Protein AF-0000000082576217 (afdb_homodimer)

Radius of gyration: 27.37 Å; Cα contacts (8 Å, |Δi|>4): 188; chains: 2; bounding box: 68×86×61 Å

Solvent-accessible surface area (backbone atoms only — not comparable to full-atom values): 13419 Å² total; per-residue (Å²): 132,92,58,69,84,77,49,90,75,60,96,42,59,67,50,41,27,32,50,36,23,41,54,38,48,54,58,55,39,69,76,38,57,86,57,16,39,36,28,53,52,45,53,53,50,42,54,35,54,63,47,81,51,64,72,60,22,41,52,49,40,52,54,50,49,59,53,50,76,72,48,65,66,80,49,30,79,32,62,46,73,58,80,61,81,48,89,78,42,66,83,53,58,49,70,70,74,67,72,74,77,73,75,74,76,73,75,78,70,77,78,126,129,91,58,69,86,78,48,88,76,60,96,41,58,66,50,42,27,31,51,35,22,42,52,38,47,54,56,53,38,70,75,38,58,85,56,15,39,36,27,54,51,46,54,52,49,43,55,34,54,62,46,82,50,65,71,61,24,41,52,50,40,52,53,49,50,59,52,50,76,72,49,65,66,80,49,31,78,33,64,47,73,60,80,61,82,49,92,79,42,68,83,56,59,49,74,72,75,70,73,75,77,75,75,75,76,75,72,77,69,75,80,122

Sequence (224 aa):
MWDPLLHAFPDTVHGLRCMLAVKYLQEVEKTYSPDTVGYDWVRDLILVVRGRNYVESKSRYHHFNARLEGTPTSEFRQPLCGPCSCPHCPRHKGKGMGQQAHEQKAQDLPNVMWDPLLHAFPDTVHGLRCMLAVKYLQEVEKTYSPDTVGYDWVRDLILVVRGRNYVESKSRYHHFNARLEGTPTSEFRQPLCGPCSCPHCPRHKGKGMGQQAHEQKAQDLPNV

Organism: NCBI:txid2486070

Structure (mmCIF, N/CA/C/O backbone):
data_AF-0000000082576217-model_v1
#
loop_
_entity.id
_entity.type
_entity.pdbx_description
1 polymer 'Protein V2'
#
loop_
_atom_site.group_PDB
_atom_site.id
_atom_site.type_symbol
_atom_site.label_atom_id
_atom_site.label_alt_id
_atom_site.label_comp_id
_atom_site.label_asym_id
_atom_site.label_entity_id
_atom_site.label_seq_id
_atom_site.pdbx_PDB_ins_code
_atom_site.Cartn_x
_atom_site.Cartn_y
_atom_site.Cartn_z
_atom_site.occupancy
_atom_site.B_iso_or_equiv
_atom_site.auth_seq_id
_atom_site.auth_comp_id
_atom_site.auth_asym_id
_atom_site.auth_atom_id
_atom_site.pdbx_PDB_model_num
ATOM 1 N N . MET A 1 1 ? -9.023 -1.165 10.523 1 86.5 1 MET A N 1
ATOM 2 C CA . MET A 1 1 ? -7.926 -0.898 9.602 1 86.5 1 MET A CA 1
ATOM 3 C C . MET A 1 1 ? -6.867 -0.018 10.258 1 86.5 1 MET A C 1
ATOM 5 O O . MET A 1 1 ? -7.195 0.918 10.984 1 86.5 1 MET A O 1
ATOM 9 N N . TRP A 1 2 ? -5.641 -0.442 10.234 1 94.88 2 TRP A N 1
ATOM 10 C CA . TRP A 1 2 ? -4.516 0.329 10.75 1 94.88 2 TRP A CA 1
ATOM 11 C C . TRP A 1 2 ? -4.457 1.708 10.102 1 94.88 2 TRP A C 1
ATOM 13 O O . TRP A 1 2 ? -4.523 1.828 8.875 1 94.88 2 TRP A O 1
ATOM 23 N N . ASP A 1 3 ? -4.434 2.789 10.914 1 97.19 3 ASP A N 1
ATOM 24 C CA . ASP A 1 3 ? -4.414 4.168 10.43 1 97.19 3 ASP A CA 1
ATOM 25 C C . ASP A 1 3 ? -3.004 4.746 10.477 1 97.19 3 ASP A C 1
ATOM 27 O O . ASP A 1 3 ? -2.453 4.961 11.562 1 97.19 3 ASP A O 1
ATOM 31 N N . PRO A 1 4 ? -2.486 5.137 9.297 1 96.81 4 PRO A N 1
ATOM 32 C CA . PRO A 1 4 ? -1.114 5.648 9.297 1 96.81 4 PRO A CA 1
ATOM 33 C C . PRO A 1 4 ? -0.981 6.977 10.039 1 96.81 4 PRO A C 1
ATOM 35 O O . PRO A 1 4 ? 0.074 7.27 10.609 1 96.81 4 PRO A O 1
ATOM 38 N N . LEU A 1 5 ? -1.988 7.801 10.117 1 96.69 5 LEU A N 1
ATOM 39 C CA . LEU A 1 5 ? -1.901 9.133 10.711 1 96.69 5 LEU A CA 1
ATOM 40 C C . LEU A 1 5 ? -1.696 9.039 12.219 1 96.69 5 LEU A C 1
ATOM 42 O O . LEU A 1 5 ? -1.31 10.016 12.859 1 96.69 5 LEU A O 1
ATOM 46 N N . LEU A 1 6 ? -1.998 7.918 12.75 1 95.06 6 LEU A N 1
ATOM 47 C CA . LEU A 1 6 ? -1.956 7.75 14.203 1 95.06 6 LEU A CA 1
ATOM 48 C C . LEU A 1 6 ? -0.676 7.043 14.633 1 95.06 6 LEU A C 1
ATOM 50 O O . LEU A 1 6 ? -0.521 6.688 15.797 1 95.06 6 LEU A O 1
ATOM 54 N N . HIS A 1 7 ? 0.293 6.793 13.672 1 93.75 7 HIS A N 1
ATOM 55 C CA . HIS A 1 7 ? 1.527 6.066 13.945 1 93.75 7 HIS A CA 1
ATOM 56 C C . HIS A 1 7 ? 2.73 6.77 13.32 1 93.75 7 HIS A C 1
ATOM 58 O O . HIS A 1 7 ? 2.57 7.645 12.469 1 93.75 7 HIS A O 1
ATOM 64 N N . ALA A 1 8 ? 3.914 6.328 13.805 1 91.62 8 ALA A N 1
ATOM 65 C CA . ALA A 1 8 ? 5.137 6.883 13.234 1 91.62 8 ALA A CA 1
ATOM 66 C C . ALA A 1 8 ? 5.316 6.441 11.789 1 91.62 8 ALA A C 1
ATOM 68 O O . ALA A 1 8 ? 5.031 5.289 11.445 1 91.62 8 ALA A O 1
ATOM 69 N N . PHE A 1 9 ? 5.863 7.387 10.977 1 94.19 9 PHE A N 1
ATOM 70 C CA . PHE A 1 9 ? 6.062 7.125 9.562 1 94.19 9 PHE A CA 1
ATOM 71 C C . PHE A 1 9 ? 7.469 6.598 9.297 1 94.19 9 PHE A C 1
ATOM 73 O O . PHE A 1 9 ? 8.398 6.902 10.047 1 94.19 9 PHE A O 1
ATOM 80 N N . PRO A 1 10 ? 7.59 5.824 8.211 1 95.56 10 PRO A N 1
ATOM 81 C CA . PRO A 1 10 ? 8.938 5.492 7.746 1 95.56 10 PRO A CA 1
ATOM 82 C C . PRO A 1 10 ? 9.742 6.727 7.336 1 95.56 10 PRO A C 1
ATOM 84 O O . PRO A 1 10 ? 9.164 7.789 7.102 1 95.56 10 PRO A O 1
ATOM 87 N N . ASP A 1 11 ? 11.078 6.492 7.168 1 93.69 11 ASP A N 1
ATOM 88 C CA . ASP A 1 11 ? 11.977 7.609 6.875 1 93.69 11 ASP A CA 1
ATOM 89 C C . ASP A 1 11 ? 11.883 8.016 5.406 1 93.69 11 ASP A C 1
ATOM 91 O O . ASP A 1 11 ? 12.25 9.133 5.039 1 93.69 11 ASP A O 1
ATOM 95 N N . THR A 1 12 ? 11.453 7.051 4.578 1 95.06 12 THR A N 1
ATOM 96 C CA . THR A 1 12 ? 11.438 7.332 3.146 1 95.06 12 THR A CA 1
ATOM 97 C C . THR A 1 12 ? 10.055 7.09 2.562 1 95.06 12 THR A C 1
ATOM 99 O O . THR A 1 12 ? 9.25 6.355 3.143 1 95.06 12 THR A O 1
ATOM 102 N N . VAL A 1 13 ? 9.789 7.684 1.438 1 95.19 13 VAL A N 1
ATOM 103 C CA . VAL A 1 13 ? 8.523 7.469 0.741 1 95.19 13 VAL A CA 1
ATOM 104 C C . VAL A 1 13 ? 8.43 6.02 0.27 1 95.19 13 VAL A C 1
ATOM 106 O O . VAL A 1 13 ? 7.352 5.426 0.276 1 95.19 13 VAL A O 1
ATOM 109 N N . HIS A 1 14 ? 9.594 5.48 -0.155 1 94.5 14 HIS A N 1
ATOM 110 C CA . HIS A 1 14 ? 9.617 4.066 -0.524 1 94.5 14 HIS A CA 1
ATOM 111 C C . HIS A 1 14 ? 9.156 3.189 0.635 1 94.5 14 HIS A C 1
ATOM 113 O O . HIS A 1 14 ? 8.344 2.283 0.447 1 94.5 14 HIS A O 1
ATOM 119 N N . GLY A 1 15 ? 9.703 3.477 1.793 1 96 15 GLY A N 1
ATOM 120 C CA . GLY A 1 15 ? 9.289 2.734 2.973 1 96 15 GLY A CA 1
ATOM 121 C C . GLY A 1 15 ? 7.797 2.832 3.244 1 96 15 GLY A C 1
ATOM 122 O O . GLY A 1 15 ? 7.164 1.846 3.629 1 96 15 GLY A O 1
ATOM 123 N N . LEU A 1 16 ? 7.242 3.969 3.1 1 97.56 16 LEU A N 1
ATOM 124 C CA . LEU A 1 16 ? 5.809 4.156 3.293 1 97.56 16 LEU A CA 1
ATOM 125 C C . LEU A 1 16 ? 5.012 3.352 2.271 1 97.56 16 LEU A C 1
ATOM 127 O O . LEU A 1 16 ? 4.043 2.676 2.625 1 97.56 16 LEU A O 1
ATOM 131 N N . ARG A 1 17 ? 5.402 3.449 0.997 1 97.31 17 ARG A N 1
ATOM 132 C CA . ARG A 1 17 ? 4.734 2.686 -0.053 1 97.31 17 ARG A CA 1
ATOM 133 C C . ARG A 1 17 ? 4.762 1.192 0.254 1 97.31 17 ARG A C 1
ATOM 135 O O . ARG A 1 17 ? 3.742 0.509 0.127 1 97.31 17 ARG A O 1
ATOM 142 N N . CYS A 1 18 ? 5.902 0.729 0.684 1 97.19 18 CYS A N 1
ATOM 143 C CA . CYS A 1 18 ? 6.031 -0.687 1.011 1 97.19 18 CYS A CA 1
ATOM 144 C C . CYS A 1 18 ? 5.133 -1.06 2.184 1 97.19 18 CYS A C 1
ATOM 146 O O . CYS A 1 18 ? 4.426 -2.068 2.133 1 97.19 18 CYS A O 1
ATOM 148 N N . MET A 1 19 ? 5.152 -0.3 3.225 1 97.88 19 MET A N 1
ATOM 149 C CA . MET A 1 19 ? 4.371 -0.584 4.426 1 97.88 19 MET A CA 1
ATOM 150 C C . MET A 1 19 ? 2.883 -0.644 4.109 1 97.88 19 MET A C 1
ATOM 152 O O . MET A 1 19 ? 2.197 -1.59 4.5 1 97.88 19 MET A O 1
ATOM 156 N N . LEU A 1 20 ? 2.422 0.323 3.443 1 98.44 20 LEU A N 1
ATOM 157 C CA . LEU A 1 20 ? 1.001 0.397 3.125 1 98.44 20 LEU A CA 1
ATOM 158 C C . LEU A 1 20 ? 0.598 -0.724 2.172 1 98.44 20 LEU A C 1
ATOM 160 O O . LEU A 1 20 ? -0.493 -1.285 2.295 1 98.44 20 LEU A O 1
ATOM 164 N N . ALA A 1 21 ? 1.457 -1.026 1.22 1 98.56 21 ALA A N 1
ATOM 165 C CA . ALA A 1 21 ? 1.19 -2.15 0.327 1 98.56 21 ALA A CA 1
ATOM 166 C C . ALA A 1 21 ? 1.07 -3.455 1.109 1 98.56 21 ALA A C 1
ATOM 168 O O . ALA A 1 21 ? 0.149 -4.242 0.879 1 98.56 21 ALA A O 1
ATOM 169 N N . VAL A 1 22 ? 1.955 -3.637 2.035 1 98.5 22 VAL A N 1
ATOM 170 C CA . VAL A 1 22 ? 1.943 -4.84 2.859 1 98.5 22 VAL A CA 1
ATOM 171 C C . VAL A 1 22 ? 0.668 -4.883 3.697 1 98.5 22 VAL A C 1
ATOM 173 O O . VAL A 1 22 ? 0.004 -5.918 3.779 1 98.5 22 VAL A O 1
ATOM 176 N N . LYS A 1 23 ? 0.339 -3.807 4.234 1 98.31 23 LYS A N 1
ATOM 177 C CA . LYS A 1 23 ? -0.873 -3.754 5.047 1 98.31 23 LYS A CA 1
ATOM 178 C C . LYS A 1 23 ? -2.109 -4.066 4.211 1 98.31 23 LYS A C 1
ATOM 180 O O . LYS A 1 23 ? -3.027 -4.742 4.68 1 98.31 23 LYS A O 1
ATOM 185 N N . TYR A 1 24 ? -2.15 -3.58 3.047 1 98.62 24 TYR A N 1
ATOM 186 C CA . TYR A 1 24 ? -3.275 -3.887 2.174 1 98.62 24 TYR A CA 1
ATOM 187 C C . TYR A 1 24 ? -3.369 -5.387 1.909 1 98.62 24 TYR A C 1
ATOM 189 O O . TYR A 1 24 ? -4.441 -5.98 2.043 1 98.62 24 TYR A O 1
ATOM 197 N N . LEU A 1 25 ? -2.264 -5.906 1.596 1 98.62 25 LEU A N 1
ATOM 198 C CA . LEU A 1 25 ? -2.236 -7.324 1.243 1 98.62 25 LEU A CA 1
ATOM 199 C C . LEU A 1 25 ? -2.533 -8.195 2.461 1 98.62 25 LEU A C 1
ATOM 201 O O . LEU A 1 25 ? -3.141 -9.258 2.334 1 98.62 25 LEU A O 1
ATOM 205 N N . GLN A 1 26 ? -2.115 -7.738 3.602 1 98.5 26 GLN A N 1
ATOM 206 C CA . GLN A 1 26 ? -2.482 -8.445 4.824 1 98.5 26 GLN A CA 1
ATOM 207 C C . GLN A 1 26 ? -3.998 -8.461 5.012 1 98.5 26 GLN A C 1
ATOM 209 O O . GLN A 1 26 ? -4.559 -9.461 5.469 1 98.5 26 GLN A O 1
ATOM 214 N N . GLU A 1 27 ? -4.656 -7.391 4.648 1 98 27 GLU A N 1
ATOM 215 C CA . GLU A 1 27 ? -6.113 -7.375 4.691 1 98 27 GLU A CA 1
ATOM 216 C C . GLU A 1 27 ? -6.707 -8.328 3.656 1 98 27 GLU A C 1
ATOM 218 O O . GLU A 1 27 ? -7.688 -9.023 3.932 1 98 27 GLU A O 1
ATOM 223 N N . VAL A 1 28 ? -6.168 -8.367 2.484 1 98 28 VAL A N 1
ATOM 224 C CA . VAL A 1 28 ? -6.621 -9.289 1.444 1 98 28 VAL A CA 1
ATOM 225 C C . VAL A 1 28 ? -6.418 -10.727 1.901 1 98 28 VAL A C 1
ATOM 227 O O . VAL A 1 28 ? -7.277 -11.586 1.682 1 98 28 VAL A O 1
ATOM 230 N N . GLU A 1 29 ? -5.289 -10.969 2.486 1 98.12 29 GLU A N 1
ATOM 231 C CA . GLU A 1 29 ? -4.941 -12.305 2.969 1 98.12 29 GLU A CA 1
ATOM 232 C C . GLU A 1 29 ? -6.02 -12.852 3.895 1 98.12 29 GLU A C 1
ATOM 234 O O . GLU A 1 29 ? -6.336 -14.047 3.852 1 98.12 29 GLU A O 1
ATOM 239 N N . LYS A 1 30 ? -6.625 -12.023 4.684 1 97.44 30 LYS A N 1
ATOM 240 C CA . LYS A 1 30 ? -7.652 -12.414 5.645 1 97.44 30 LYS A CA 1
ATOM 241 C C . LYS A 1 30 ? -8.914 -12.906 4.934 1 97.44 30 LYS A C 1
ATOM 243 O O . LYS A 1 30 ? -9.75 -13.578 5.543 1 97.44 30 LYS A O 1
ATOM 248 N N . THR A 1 31 ? -9.07 -12.547 3.732 1 97 31 THR A N 1
ATOM 249 C CA . THR A 1 31 ? -10.273 -12.945 3 1 97 31 THR A CA 1
ATOM 250 C C . THR A 1 31 ? -10.109 -14.344 2.414 1 97 31 THR A C 1
ATOM 252 O O . THR A 1 31 ? -11.062 -14.922 1.89 1 97 31 THR A O 1
ATOM 255 N N . TYR A 1 32 ? -8.992 -14.836 2.455 1 96.75 32 TYR A N 1
ATOM 256 C CA . TYR A 1 32 ? -8.719 -16.188 1.994 1 96.75 32 TYR A CA 1
ATOM 257 C C . TYR A 1 32 ? -8.57 -17.156 3.17 1 96.75 32 TYR A C 1
ATOM 259 O O . TYR A 1 32 ? -7.969 -16.797 4.191 1 96.75 32 TYR A O 1
ATOM 267 N N . SER A 1 33 ? -9.094 -18.406 2.963 1 96 33 SER A N 1
ATOM 268 C CA . SER A 1 33 ? -8.75 -19.453 3.906 1 96 33 SER A CA 1
ATOM 269 C C . SER A 1 33 ? -7.293 -19.875 3.748 1 96 33 SER A C 1
ATOM 271 O O . SER A 1 33 ? -6.777 -19.953 2.631 1 96 33 SER A O 1
ATOM 273 N N . PRO A 1 34 ? -6.602 -20.188 4.859 1 95.56 34 PRO A N 1
ATOM 274 C CA . PRO A 1 34 ? -5.172 -20.5 4.82 1 95.56 34 PRO A CA 1
ATOM 275 C C . PRO A 1 34 ? -4.859 -21.734 3.967 1 95.56 34 PRO A C 1
ATOM 277 O O . PRO A 1 34 ? -3.707 -21.938 3.578 1 95.56 34 PRO A O 1
ATOM 280 N N . ASP A 1 35 ? -5.848 -22.5 3.664 1 92.94 35 ASP A N 1
ATOM 281 C CA . ASP A 1 35 ? -5.621 -23.719 2.895 1 92.94 35 ASP A CA 1
ATOM 282 C C . ASP A 1 35 ? -5.863 -23.484 1.405 1 92.94 35 ASP A C 1
ATOM 284 O O . ASP A 1 35 ? -5.809 -24.422 0.605 1 92.94 35 ASP A O 1
ATOM 288 N N . THR A 1 36 ? -6.059 -22.328 0.986 1 95.69 36 THR A N 1
ATOM 289 C CA . THR A 1 36 ? -6.418 -22.047 -0.402 1 95.69 36 THR A CA 1
ATOM 290 C C . THR A 1 36 ? -5.195 -21.609 -1.201 1 95.69 36 THR A C 1
ATOM 292 O O . THR A 1 36 ? -4.215 -21.141 -0.63 1 95.69 36 THR A O 1
ATOM 295 N N . VAL A 1 37 ? -5.191 -21.734 -2.539 1 94.38 37 VAL A N 1
ATOM 296 C CA . VAL A 1 37 ? -4.164 -21.297 -3.477 1 94.38 37 VAL A CA 1
ATOM 297 C C . VAL A 1 37 ? -3.965 -19.797 -3.355 1 94.38 37 VAL A C 1
ATOM 299 O O . VAL A 1 37 ? -2.83 -19.312 -3.307 1 94.38 3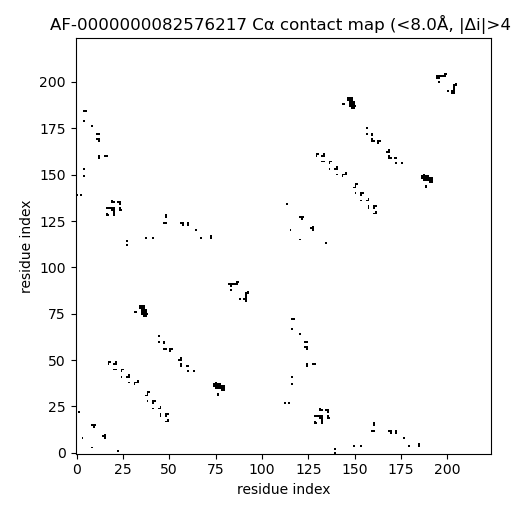7 VAL A O 1
ATOM 302 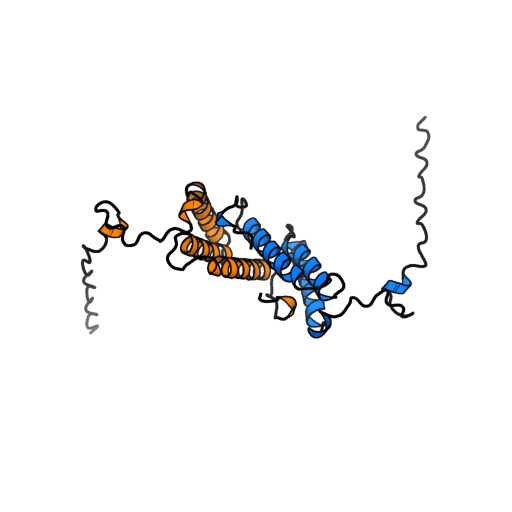N N . GLY A 1 38 ? -5.055 -19.109 -3.258 1 96.69 38 GLY A N 1
ATOM 303 C CA . GLY A 1 38 ? -4.996 -17.656 -3.166 1 96.69 38 GLY A CA 1
ATOM 304 C C . GLY A 1 38 ? -4.246 -17.172 -1.939 1 96.69 38 GLY A C 1
ATOM 305 O O . GLY A 1 38 ? -3.516 -16.172 -2.006 1 96.69 38 GLY A O 1
ATOM 306 N N . TYR A 1 39 ? -4.41 -17.844 -0.856 1 96.75 39 TYR A N 1
ATOM 307 C CA . TYR A 1 39 ? -3.691 -17.484 0.36 1 96.75 39 TYR A CA 1
ATOM 308 C C . TYR A 1 39 ? -2.184 -17.516 0.132 1 96.75 39 TYR A C 1
ATOM 310 O O . TYR A 1 39 ? -1.476 -16.578 0.491 1 96.75 39 TYR A O 1
ATOM 318 N N . ASP A 1 40 ? -1.775 -18.516 -0.517 1 95.38 40 ASP A N 1
ATOM 319 C CA . ASP A 1 40 ? -0.355 -18.672 -0.814 1 95.38 40 ASP A CA 1
ATOM 320 C C . ASP A 1 40 ? 0.13 -17.594 -1.78 1 95.38 40 ASP A C 1
ATOM 322 O O . ASP A 1 40 ? 1.231 -17.062 -1.623 1 95.38 40 ASP A O 1
ATOM 326 N N . TRP A 1 41 ? -0.68 -17.359 -2.727 1 97 41 TRP A N 1
ATOM 327 C CA . TRP A 1 41 ? -0.318 -16.359 -3.713 1 97 41 TRP A CA 1
ATOM 328 C C . TRP A 1 41 ? -0.186 -14.984 -3.061 1 97 41 TRP A C 1
ATOM 330 O O . TRP A 1 41 ? 0.749 -14.234 -3.357 1 97 41 TRP A O 1
ATOM 340 N N . VAL A 1 42 ? -1.041 -14.617 -2.166 1 98.12 42 VAL A N 1
ATOM 341 C CA . VAL A 1 42 ? -0.981 -13.328 -1.492 1 98.12 42 VAL A CA 1
ATOM 342 C C . VAL A 1 42 ? 0.284 -13.242 -0.641 1 98.12 42 VAL A C 1
ATOM 344 O O . VAL A 1 42 ? 0.941 -12.203 -0.593 1 98.12 42 VAL A O 1
ATOM 347 N N . ARG A 1 43 ? 0.695 -14.297 -0.034 1 97.25 43 ARG A N 1
ATOM 348 C CA . ARG A 1 43 ? 1.916 -14.328 0.765 1 97.25 43 ARG A CA 1
ATOM 349 C C . ARG A 1 43 ? 3.146 -14.102 -0.106 1 97.25 43 ARG A C 1
ATOM 351 O O . ARG A 1 43 ? 4.062 -13.375 0.284 1 97.25 43 ARG A O 1
ATOM 358 N N . ASP A 1 44 ? 3.109 -14.711 -1.226 1 96.81 44 ASP A N 1
ATOM 359 C CA . ASP A 1 44 ? 4.203 -14.484 -2.166 1 96.81 44 ASP A CA 1
ATOM 360 C C . ASP A 1 44 ? 4.258 -13.023 -2.605 1 96.81 44 ASP A C 1
ATOM 362 O O . ASP A 1 44 ? 5.34 -12.445 -2.721 1 96.81 44 ASP A O 1
ATOM 366 N N . LEU A 1 45 ? 3.092 -12.523 -2.844 1 98.06 45 LEU A N 1
ATOM 367 C CA . LEU A 1 45 ? 3.014 -11.133 -3.279 1 98.06 45 LEU A CA 1
ATOM 368 C C . LEU A 1 45 ? 3.533 -10.195 -2.193 1 98.06 45 LEU A C 1
ATOM 370 O O . LEU A 1 45 ? 4.195 -9.195 -2.494 1 98.06 45 LEU A O 1
ATOM 374 N N . ILE A 1 46 ? 3.307 -10.453 -0.961 1 98.44 46 ILE A N 1
ATOM 375 C CA . ILE A 1 46 ? 3.816 -9.672 0.16 1 98.44 46 ILE A CA 1
ATOM 376 C C . ILE A 1 46 ? 5.344 -9.695 0.156 1 98.44 46 ILE A C 1
ATOM 378 O O . ILE A 1 46 ? 5.988 -8.664 0.37 1 98.44 46 ILE A O 1
ATOM 382 N N . LEU A 1 47 ? 5.91 -10.852 -0.095 1 96.75 47 LEU A N 1
ATOM 383 C CA . LEU A 1 47 ? 7.363 -10.961 -0.165 1 96.75 47 LEU A CA 1
ATOM 384 C C . LEU A 1 47 ? 7.918 -10.086 -1.285 1 96.75 47 LEU A C 1
ATOM 386 O O . LEU A 1 47 ? 8.961 -9.445 -1.121 1 96.75 47 LEU A O 1
ATOM 390 N N . VAL A 1 48 ? 7.227 -10.078 -2.359 1 97.56 48 VAL A N 1
ATOM 391 C CA . VAL A 1 48 ? 7.656 -9.281 -3.504 1 97.56 48 VAL A CA 1
ATOM 392 C C . VAL A 1 48 ? 7.68 -7.801 -3.125 1 97.56 48 VAL A C 1
ATOM 394 O O . VAL A 1 48 ? 8.68 -7.109 -3.34 1 97.56 48 VAL A O 1
ATOM 397 N N . VAL A 1 49 ? 6.633 -7.285 -2.492 1 97.75 49 VAL A N 1
ATOM 398 C CA . VAL A 1 49 ? 6.523 -5.848 -2.26 1 97.75 49 VAL A CA 1
ATOM 399 C C . VAL A 1 49 ? 7.371 -5.449 -1.056 1 97.75 49 VAL A C 1
ATOM 401 O O . VAL A 1 49 ? 7.727 -4.281 -0.897 1 97.75 49 VAL A O 1
ATOM 404 N N . ARG A 1 50 ? 7.723 -6.414 -0.271 1 96.81 50 ARG A N 1
ATOM 405 C CA . ARG A 1 50 ? 8.555 -6.145 0.899 1 96.81 50 ARG A CA 1
ATOM 406 C C . ARG A 1 50 ? 10.023 -6.062 0.52 1 96.81 50 ARG A C 1
ATOM 408 O O . ARG A 1 50 ? 10.844 -5.543 1.284 1 96.81 50 ARG A O 1
ATOM 415 N N . GLY A 1 51 ? 10.297 -6.516 -0.572 1 94.88 51 GLY A N 1
ATOM 416 C CA . 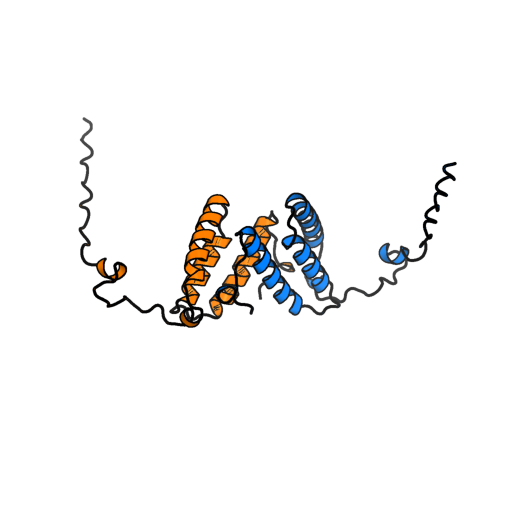GLY A 1 51 ? 11.695 -6.574 -0.977 1 94.88 51 GLY A CA 1
ATOM 417 C C . GLY A 1 51 ? 12.352 -5.207 -1.038 1 94.88 51 GLY A C 1
ATOM 418 O O . GLY A 1 51 ? 11.758 -4.25 -1.535 1 94.88 51 GLY A O 1
ATOM 419 N N . ARG A 1 52 ? 13.641 -5.125 -0.633 1 89 52 ARG A N 1
ATOM 420 C CA . ARG A 1 52 ? 14.383 -3.869 -0.598 1 89 52 ARG A CA 1
ATOM 421 C C . ARG A 1 52 ? 15.266 -3.717 -1.836 1 89 52 ARG A C 1
ATOM 423 O O . ARG A 1 52 ? 15.523 -2.6 -2.287 1 89 52 ARG A O 1
ATOM 430 N N . ASN A 1 53 ? 15.68 -4.84 -2.18 1 93.31 53 ASN A N 1
ATOM 431 C CA . ASN A 1 53 ? 16.516 -4.816 -3.375 1 93.31 53 ASN A CA 1
ATOM 432 C C . ASN A 1 53 ? 15.672 -4.75 -4.645 1 93.31 53 ASN A C 1
ATOM 434 O O . ASN A 1 53 ? 14.953 -5.695 -4.969 1 93.31 53 ASN A O 1
ATOM 438 N N . TYR A 1 54 ? 15.812 -3.705 -5.414 1 88.5 54 TYR A N 1
ATOM 439 C CA . TYR A 1 54 ? 14.961 -3.453 -6.57 1 88.5 54 TYR A CA 1
ATOM 440 C C . TYR A 1 54 ? 15.125 -4.547 -7.621 1 88.5 54 TYR A C 1
ATOM 442 O O . TYR A 1 54 ? 14.148 -5 -8.211 1 88.5 54 TYR A O 1
ATOM 450 N N . VAL A 1 55 ? 16.406 -4.941 -7.863 1 94.06 55 VAL A N 1
ATOM 451 C CA . VAL A 1 55 ? 16.672 -5.934 -8.898 1 94.06 55 VAL A CA 1
ATOM 452 C C . VAL A 1 55 ? 16.016 -7.266 -8.516 1 94.06 55 VAL A C 1
ATOM 454 O O . VAL A 1 55 ? 15.344 -7.895 -9.336 1 94.06 55 VAL A O 1
ATOM 457 N N . GLU A 1 56 ? 16.141 -7.668 -7.297 1 95.06 56 GLU A N 1
ATOM 458 C CA . GLU A 1 56 ? 15.555 -8.914 -6.809 1 95.06 56 GLU A CA 1
ATOM 459 C C . GLU A 1 56 ? 14.031 -8.844 -6.824 1 95.06 56 GLU A C 1
ATOM 461 O O . GLU A 1 56 ? 13.367 -9.773 -7.277 1 95.06 56 GLU A O 1
ATOM 466 N N . SER A 1 57 ? 13.5 -7.742 -6.359 1 96.31 57 SER A N 1
ATOM 467 C CA . SER A 1 57 ? 12.047 -7.586 -6.336 1 96.31 57 SER A CA 1
ATOM 468 C C . SER A 1 57 ? 11.469 -7.586 -7.746 1 96.31 57 SER A C 1
ATOM 470 O O . SER A 1 57 ? 10.406 -8.164 -7.988 1 96.31 57 SER A O 1
ATOM 472 N N . LYS A 1 58 ? 12.148 -6.988 -8.594 1 96.31 58 LYS A N 1
ATOM 473 C CA . LYS A 1 58 ? 11.734 -6.973 -9.992 1 96.31 58 LYS A CA 1
ATOM 474 C C . LYS A 1 58 ? 11.688 -8.383 -10.57 1 96.31 58 LYS A C 1
ATOM 476 O O . LYS A 1 58 ? 10.734 -8.75 -11.258 1 96.31 58 LYS A O 1
ATOM 481 N N . SER A 1 59 ? 12.719 -9.078 -10.359 1 97.12 59 SER A N 1
ATOM 482 C CA . SER A 1 59 ? 12.781 -10.453 -10.852 1 97.12 59 SER A CA 1
ATOM 483 C C . SER A 1 59 ? 11.648 -11.297 -10.273 1 97.12 59 SER A C 1
ATOM 485 O O . SER A 1 59 ? 10.953 -12 -11.008 1 97.12 59 SER A O 1
ATOM 487 N N . ARG A 1 60 ? 11.477 -11.234 -8.977 1 96.12 60 ARG A N 1
ATOM 488 C CA . ARG A 1 60 ? 10.398 -11.969 -8.328 1 96.12 60 ARG A CA 1
ATOM 489 C C . ARG A 1 60 ? 9.039 -11.539 -8.867 1 96.12 60 ARG A C 1
ATOM 491 O O . ARG A 1 60 ? 8.141 -12.367 -9.031 1 96.12 60 ARG A O 1
ATOM 498 N N . TYR A 1 61 ? 8.906 -10.273 -9.078 1 97.88 61 TYR A N 1
ATOM 499 C CA . TYR A 1 61 ? 7.66 -9.75 -9.625 1 97.88 61 TYR A CA 1
ATOM 500 C C . TYR A 1 61 ? 7.395 -10.297 -11.016 1 97.88 61 TYR A C 1
ATOM 502 O O . TYR A 1 61 ? 6.262 -10.664 -11.344 1 97.88 61 TYR A O 1
ATOM 510 N N . HIS A 1 62 ? 8.398 -10.305 -11.859 1 96.5 62 HIS A N 1
ATOM 511 C CA . HIS A 1 62 ? 8.266 -10.859 -13.203 1 96.5 62 HIS A CA 1
ATOM 512 C C . HIS A 1 62 ? 7.836 -12.32 -13.156 1 96.5 62 HIS A C 1
ATOM 514 O O . HIS A 1 62 ? 6.934 -12.734 -13.891 1 96.5 62 HIS A O 1
ATOM 520 N N . HIS A 1 63 ? 8.469 -13.078 -12.328 1 95.38 63 HIS A N 1
ATOM 521 C CA . HIS A 1 63 ? 8.109 -14.484 -12.18 1 95.38 63 HIS A CA 1
ATOM 522 C C . HIS A 1 63 ? 6.68 -14.641 -11.672 1 95.38 63 HIS A C 1
ATOM 524 O O . HIS A 1 63 ? 5.934 -15.492 -12.172 1 95.38 63 HIS A O 1
ATOM 530 N N . PHE A 1 64 ? 6.328 -13.852 -10.703 1 96.5 64 PHE A N 1
ATOM 531 C CA . PHE A 1 64 ? 4.977 -13.883 -10.156 1 96.5 64 PHE A CA 1
ATOM 532 C C . PHE A 1 64 ? 3.945 -13.602 -11.242 1 96.5 64 PHE A C 1
ATOM 534 O O . PHE A 1 64 ? 2.955 -14.32 -11.359 1 96.5 64 PHE A O 1
ATOM 541 N N . ASN A 1 65 ? 4.246 -12.531 -11.977 1 94.94 65 ASN A N 1
ATOM 542 C CA . ASN A 1 65 ? 3.314 -12.133 -13.023 1 94.94 65 ASN A CA 1
ATOM 543 C C . ASN A 1 65 ? 3.152 -13.234 -14.07 1 94.94 65 ASN A C 1
ATOM 545 O O . ASN A 1 65 ? 2.045 -13.477 -14.555 1 94.94 65 ASN A O 1
ATOM 549 N N . ALA A 1 66 ? 4.188 -13.805 -14.477 1 93.19 66 ALA A N 1
ATOM 550 C CA . ALA A 1 66 ? 4.137 -14.883 -15.453 1 93.19 66 ALA A CA 1
ATOM 551 C C . ALA A 1 66 ? 3.26 -16.031 -14.969 1 93.19 66 ALA A C 1
ATOM 553 O O . ALA A 1 66 ? 2.465 -16.578 -15.734 1 93.19 66 ALA A O 1
ATOM 554 N N . ARG A 1 67 ? 3.398 -16.375 -13.734 1 92.56 67 ARG A N 1
ATOM 555 C CA . ARG A 1 67 ? 2.59 -17.438 -13.141 1 92.56 67 ARG A CA 1
ATOM 556 C C . ARG A 1 67 ? 1.125 -17.016 -13.055 1 92.56 67 ARG A C 1
ATOM 558 O O . ARG A 1 67 ? 0.23 -17.812 -13.336 1 92.56 67 ARG A O 1
ATOM 565 N N . LEU A 1 68 ? 0.835 -15.797 -12.68 1 93.62 68 LEU A N 1
ATOM 566 C CA . LEU A 1 68 ? -0.519 -15.289 -12.492 1 93.62 68 LEU A CA 1
ATOM 567 C C . LEU A 1 68 ? -1.288 -15.305 -13.812 1 93.62 68 LEU A C 1
ATOM 569 O O . LEU A 1 68 ? -2.463 -15.68 -13.844 1 93.62 68 LEU A O 1
ATOM 573 N N . GLU A 1 69 ? -0.608 -14.914 -14.836 1 90.94 69 GLU A N 1
ATOM 574 C CA . GLU A 1 69 ? -1.238 -14.844 -16.156 1 90.94 69 GLU A CA 1
ATOM 575 C C . GLU A 1 69 ? -1.732 -16.219 -16.594 1 90.94 69 GLU A C 1
ATOM 577 O O . GLU A 1 69 ? -2.725 -16.328 -17.312 1 90.94 69 GLU A O 1
ATOM 582 N N . GLY A 1 70 ? -1.202 -17.219 -16.094 1 90 70 GLY A N 1
ATOM 583 C CA . GLY A 1 70 ? -1.569 -18.562 -16.484 1 90 70 GLY A CA 1
ATOM 584 C C . GLY A 1 70 ? -2.502 -19.234 -15.492 1 90 70 GLY A C 1
ATOM 585 O O . GLY A 1 70 ? -2.904 -20.391 -15.688 1 90 70 GLY A O 1
ATOM 586 N N . THR A 1 71 ? -2.865 -18.578 -14.461 1 90.69 71 THR A N 1
ATOM 587 C CA . THR A 1 71 ? -3.686 -19.172 -13.414 1 90.69 71 THR A CA 1
ATOM 588 C C . THR A 1 71 ? -5.121 -18.672 -13.492 1 90.69 71 THR A C 1
ATOM 590 O O . THR A 1 71 ? -5.367 -17.469 -13.359 1 90.69 71 THR A O 1
ATOM 593 N N . PRO A 1 72 ? -6.059 -19.609 -13.727 1 91.5 72 PRO A N 1
ATOM 594 C CA . PRO A 1 72 ? -7.453 -19.156 -13.688 1 91.5 72 PRO A CA 1
ATOM 595 C C . PRO A 1 72 ? -7.852 -18.594 -12.32 1 91.5 72 PRO A C 1
ATOM 597 O O . PRO A 1 72 ? -7.441 -19.125 -11.289 1 91.5 72 PRO A O 1
ATOM 600 N N . THR A 1 73 ? -8.703 -17.578 -12.273 1 92.81 73 THR A N 1
ATOM 601 C CA . THR A 1 73 ? -9.078 -16.891 -11.039 1 92.81 73 THR A CA 1
ATOM 602 C C . THR A 1 73 ? -9.875 -17.828 -10.125 1 92.81 73 THR A C 1
ATOM 604 O O . THR A 1 73 ? -9.844 -17.672 -8.906 1 92.81 73 THR A O 1
ATOM 607 N N . SER A 1 74 ? -10.594 -18.766 -10.719 1 91.62 74 SER A N 1
ATOM 608 C CA . SER A 1 74 ? -11.406 -19.703 -9.938 1 91.62 74 SER A CA 1
ATOM 609 C C . SER A 1 74 ? -10.531 -20.594 -9.055 1 91.62 74 SER A C 1
ATOM 611 O O . SER A 1 74 ? -11.023 -21.188 -8.102 1 91.62 74 SER A O 1
ATOM 613 N N . GLU A 1 75 ? -9.289 -20.625 -9.344 1 92.25 75 GLU A N 1
ATOM 614 C CA . GLU A 1 75 ? -8.383 -21.5 -8.617 1 92.25 75 GLU A CA 1
ATOM 615 C C . GLU A 1 75 ? -7.996 -20.906 -7.266 1 92.25 75 GLU A C 1
ATOM 617 O O . GLU A 1 75 ? -7.652 -21.625 -6.332 1 92.25 75 GLU A O 1
ATOM 622 N N . PHE A 1 76 ? -8.148 -19.672 -7.055 1 95.12 76 PHE A N 1
ATOM 623 C CA . PHE A 1 76 ? -7.559 -18.984 -5.914 1 95.12 76 PHE A CA 1
ATOM 624 C C . PHE A 1 76 ? -8.289 -19.344 -4.625 1 95.12 76 PHE A C 1
ATOM 626 O O . PHE A 1 76 ? -7.676 -19.391 -3.553 1 95.12 76 PHE A O 1
ATOM 633 N N . ARG A 1 77 ? -9.492 -19.703 -4.773 1 95 77 ARG A N 1
ATOM 634 C CA . ARG A 1 77 ? -10.227 -20.016 -3.553 1 95 77 ARG A CA 1
ATOM 635 C C . ARG A 1 77 ? -10.352 -21.531 -3.363 1 95 77 ARG A C 1
ATOM 637 O O . ARG A 1 77 ? -11.062 -21.984 -2.467 1 95 77 ARG A O 1
ATOM 644 N N . GLN A 1 78 ? -9.672 -22.266 -4.207 1 92.75 78 GLN A N 1
ATOM 645 C CA . GLN A 1 78 ? -9.617 -23.719 -4.082 1 92.75 78 GLN A CA 1
ATOM 646 C C . GLN A 1 78 ? -8.523 -24.156 -3.111 1 92.75 78 GLN A C 1
ATOM 648 O O . GLN A 1 78 ? -7.512 -23.469 -2.967 1 92.75 78 GLN A O 1
ATOM 653 N N . PRO A 1 79 ? -8.812 -25.297 -2.359 1 89.62 79 PRO A N 1
ATOM 654 C CA . PRO A 1 79 ? -7.785 -25.812 -1.454 1 89.62 79 PRO A CA 1
ATOM 655 C C . PRO A 1 79 ? -6.492 -26.188 -2.178 1 89.62 79 PRO A C 1
ATOM 657 O O . PRO A 1 79 ? -6.527 -26.594 -3.346 1 89.62 79 PRO A O 1
ATOM 660 N N . LEU A 1 80 ? -5.43 -25.781 -1.518 1 81.06 80 LEU A N 1
ATOM 661 C CA . LEU A 1 80 ? -4.133 -26.156 -2.078 1 81.06 80 LEU A CA 1
ATOM 662 C C . LEU A 1 80 ? -4.035 -27.656 -2.273 1 81.06 80 LEU A C 1
ATOM 664 O O . LEU A 1 80 ? -4.457 -28.438 -1.41 1 81.06 80 LEU A O 1
ATOM 668 N N . CYS A 1 81 ? -4.777 -28.172 -3.184 1 64.12 81 CYS A N 1
ATOM 669 C CA . CYS A 1 81 ? -4.754 -29.625 -3.326 1 64.12 81 CYS A CA 1
ATOM 670 C C . CYS A 1 81 ? -3.604 -30.234 -2.533 1 64.12 81 CYS A C 1
ATOM 672 O O . CYS A 1 81 ? -2.521 -29.656 -2.455 1 64.12 81 CYS A O 1
ATOM 674 N N . GL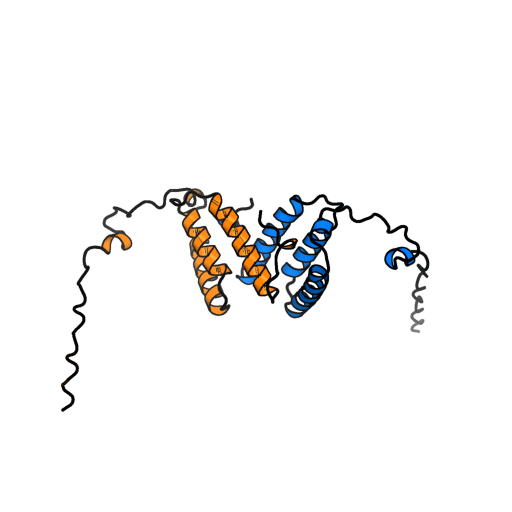Y A 1 82 ? -3.971 -30.797 -1.272 1 55.72 82 GLY A N 1
ATOM 675 C CA . GLY A 1 82 ? -3.037 -31.625 -0.515 1 55.72 82 GLY A CA 1
ATOM 676 C C . GLY A 1 82 ? -1.929 -32.219 -1.368 1 55.72 82 GLY A C 1
ATOM 677 O O . GLY A 1 82 ? -1.918 -32.031 -2.588 1 55.72 82 GLY A O 1
ATOM 678 N N . PRO A 1 83 ? -0.902 -32.812 -0.644 1 51.09 83 PRO A N 1
ATOM 679 C CA . PRO A 1 83 ? 0.146 -33.531 -1.371 1 51.09 83 PRO A CA 1
ATOM 680 C C . PRO A 1 83 ? -0.361 -34.156 -2.668 1 51.09 83 PRO A C 1
ATOM 682 O O . PRO A 1 83 ? -1.492 -34.656 -2.721 1 51.09 83 PRO A O 1
ATOM 685 N N . CYS A 1 84 ? -0.274 -33.344 -3.691 1 51.09 84 CYS A N 1
ATOM 686 C CA . CYS A 1 84 ? -0.503 -34.031 -4.945 1 51.09 84 CYS A CA 1
ATOM 687 C C . CYS A 1 84 ? -0.225 -35.531 -4.793 1 51.09 84 CYS A C 1
ATOM 689 O O . CYS A 1 84 ? 0.812 -35.906 -4.254 1 51.09 84 CYS A O 1
ATOM 691 N N . SER A 1 85 ? -1.009 -36.312 -4.398 1 53.75 85 SER A N 1
ATOM 692 C CA . SER A 1 85 ? -0.81 -37.75 -4.34 1 53.75 85 SER A CA 1
ATOM 693 C C . SER A 1 85 ? -0.697 -38.344 -5.734 1 53.75 85 SER A C 1
ATOM 695 O O . SER A 1 85 ? -0.868 -39.562 -5.914 1 53.75 85 SER A O 1
ATOM 697 N N . CYS A 1 86 ? -0.537 -37.438 -6.754 1 52.78 86 CYS A N 1
ATOM 698 C CA . CYS A 1 86 ? -0.431 -38.031 -8.086 1 52.78 86 CYS A CA 1
ATOM 699 C C . CYS A 1 86 ? 1.007 -38.438 -8.391 1 52.78 86 CYS A C 1
ATOM 701 O O . CYS A 1 86 ? 1.947 -37.844 -7.855 1 52.78 86 CYS A O 1
ATOM 703 N N . PRO A 1 87 ? 1.273 -39.656 -8.789 1 53.56 87 PRO A N 1
ATOM 704 C CA . PRO A 1 87 ? 2.609 -40.188 -9.031 1 53.56 87 PRO A CA 1
ATOM 705 C C . PRO A 1 87 ? 3.455 -39.312 -9.938 1 53.56 87 PRO A C 1
ATOM 707 O O . PRO A 1 87 ? 4.68 -39.438 -9.969 1 53.56 87 PRO A O 1
ATOM 710 N N . HIS A 1 88 ? 2.9 -38.438 -10.695 1 55.03 88 HIS A N 1
ATOM 711 C CA . HIS A 1 88 ? 3.648 -37.656 -11.688 1 55.03 88 HIS A CA 1
ATOM 712 C C . HIS A 1 88 ? 4.023 -36.281 -11.156 1 55.03 88 HIS A C 1
ATOM 714 O O . HIS A 1 88 ? 4.715 -35.531 -11.836 1 55.03 88 HIS A O 1
ATOM 720 N N . CYS A 1 89 ? 3.578 -35.812 -10.172 1 53.72 89 CYS A N 1
ATOM 721 C CA . CYS A 1 89 ? 3.803 -34.438 -9.711 1 53.72 89 CYS A CA 1
ATOM 722 C C . CYS A 1 89 ? 5.199 -34.281 -9.117 1 53.72 89 CYS A C 1
ATOM 724 O O . CYS A 1 89 ? 5.617 -35.094 -8.289 1 53.72 89 CYS A O 1
ATOM 726 N N . PRO A 1 90 ? 6.113 -33.5 -9.711 1 49.88 90 PRO A N 1
ATOM 727 C CA . PRO A 1 90 ? 7.484 -33.375 -9.211 1 49.88 90 PRO A CA 1
ATOM 728 C C . PRO A 1 90 ? 7.543 -33.094 -7.707 1 49.88 90 PRO A C 1
ATOM 730 O O . PRO A 1 90 ? 8.523 -33.469 -7.051 1 49.88 90 PRO A O 1
ATOM 733 N N . ARG A 1 91 ? 6.66 -32.344 -7.27 1 43.88 91 ARG A N 1
ATOM 734 C CA . ARG A 1 91 ? 6.719 -32 -5.852 1 43.88 91 ARG A CA 1
ATOM 735 C C . ARG A 1 91 ? 6.531 -33.25 -4.984 1 43.88 91 ARG A C 1
ATOM 737 O O . ARG A 1 91 ? 6.789 -33.219 -3.781 1 43.88 91 ARG A O 1
ATOM 744 N N . HIS A 1 92 ? 5.852 -34.156 -5.516 1 47.72 92 HIS A N 1
ATOM 745 C CA . HIS A 1 92 ? 5.676 -35.406 -4.801 1 47.72 92 HIS A CA 1
ATOM 746 C C . HIS A 1 92 ? 6.797 -36.406 -5.125 1 47.72 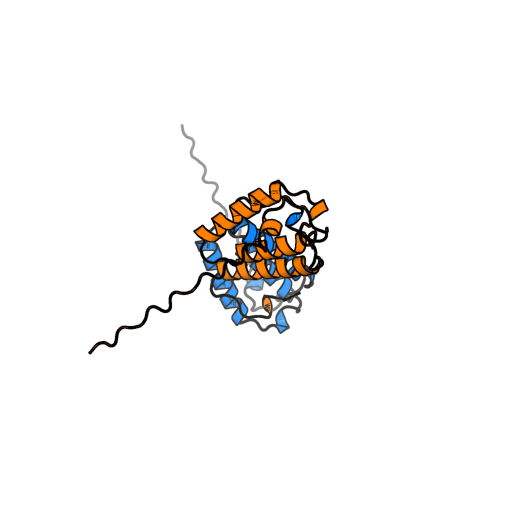92 HIS A C 1
ATOM 748 O O . HIS A 1 92 ? 6.859 -37.5 -4.555 1 47.72 92 HIS A O 1
ATOM 754 N N . LYS A 1 93 ? 7.496 -36.188 -6.219 1 41.31 93 LYS A N 1
ATOM 755 C CA . LYS A 1 93 ? 8.648 -37.062 -6.441 1 41.31 93 LYS A CA 1
ATOM 756 C C . LYS A 1 93 ? 9.742 -36.781 -5.41 1 41.31 93 LYS A C 1
ATOM 758 O O . LYS A 1 93 ? 10.789 -37.438 -5.434 1 41.31 93 LYS A O 1
ATOM 763 N N . GLY A 1 94 ? 9.617 -35.594 -4.754 1 39.56 94 GLY A N 1
ATOM 764 C CA . GLY A 1 94 ? 10.82 -35.281 -4.004 1 39.56 94 GLY A CA 1
ATOM 765 C C . GLY A 1 94 ? 11.062 -36.219 -2.838 1 39.56 94 GLY A C 1
ATOM 766 O O . GLY A 1 94 ? 12.141 -36.188 -2.236 1 39.56 94 GLY A O 1
ATOM 767 N N . LYS A 1 95 ? 10.023 -36.719 -2.199 1 39.66 95 LYS A N 1
ATOM 768 C CA . LYS A 1 95 ? 10.555 -37.031 -0.879 1 39.66 95 LYS A CA 1
ATOM 769 C C . LYS A 1 95 ? 11.516 -38.219 -0.951 1 39.66 95 LYS A C 1
ATOM 771 O O . LYS A 1 95 ? 11.961 -38.719 0.08 1 39.66 95 LYS A O 1
ATOM 776 N N . GLY A 1 96 ? 11.477 -38.969 -2.008 1 35.5 96 GLY A N 1
ATOM 777 C CA . GLY A 1 96 ? 12.305 -40.125 -1.671 1 35.5 96 GLY A CA 1
ATOM 778 C C . GLY A 1 96 ? 13.773 -39.781 -1.523 1 35.5 96 GLY A C 1
ATOM 779 O O . GLY A 1 96 ? 14.484 -40.375 -0.724 1 35.5 96 GLY A O 1
ATOM 780 N N . MET A 1 97 ? 14.359 -39.156 -2.561 1 33.59 97 MET A N 1
ATOM 781 C CA . MET A 1 97 ? 15.812 -39.312 -2.594 1 33.59 97 MET A CA 1
ATOM 782 C C . MET A 1 97 ? 16.484 -38.344 -1.614 1 33.59 97 MET A C 1
ATOM 784 O O . MET A 1 97 ? 16.688 -37.188 -1.936 1 33.59 97 MET A O 1
ATOM 788 N N . GLY A 1 98 ? 15.969 -38.094 -0.468 1 31.56 98 GLY A N 1
ATOM 789 C CA . GLY A 1 98 ? 16.766 -37.344 0.505 1 31.56 98 GLY A CA 1
ATOM 790 C C . GLY A 1 98 ? 18.156 -37.875 0.677 1 31.56 98 GLY A C 1
ATOM 791 O O . GLY A 1 98 ? 18.391 -38.812 1.462 1 31.56 98 GLY A O 1
ATOM 792 N N . GLN A 1 99 ? 18.844 -38.312 -0.399 1 31.36 99 GLN A N 1
ATOM 793 C CA . GLN A 1 99 ? 20.234 -38.656 -0.164 1 31.36 99 GLN A CA 1
ATOM 794 C C . GLN A 1 99 ? 20.984 -37.562 0.575 1 31.36 99 GLN A C 1
ATOM 796 O O . GLN A 1 99 ? 20.906 -36.375 0.182 1 31.36 99 GLN A O 1
ATOM 801 N N . GLN A 1 100 ? 21.094 -37.75 1.927 1 30.73 100 GLN A N 1
ATOM 802 C CA . GLN A 1 100 ? 21.922 -37.062 2.932 1 30.73 100 GLN A CA 1
ATOM 803 C C . GLN A 1 100 ? 23.328 -36.812 2.406 1 30.73 100 GLN A C 1
ATOM 805 O O . GLN A 1 100 ? 24.031 -37.719 2.01 1 30.73 100 GLN A O 1
ATOM 810 N N . ALA A 1 101 ? 23.484 -35.688 1.657 1 30.16 101 ALA A N 1
ATOM 811 C CA . ALA A 1 101 ? 24.828 -35.25 1.261 1 30.16 101 ALA A CA 1
ATOM 812 C C . ALA A 1 101 ? 25.797 -35.312 2.441 1 30.16 101 ALA A C 1
ATOM 814 O O . ALA A 1 101 ? 25.516 -34.75 3.5 1 30.16 101 ALA A O 1
ATOM 815 N N . HIS A 1 102 ? 26.438 -36.406 2.65 1 28.86 102 HIS A N 1
ATOM 816 C CA . HIS A 1 102 ? 27.531 -36.688 3.562 1 28.86 102 HIS A CA 1
ATOM 817 C C . HIS A 1 102 ? 28.594 -35.594 3.547 1 28.86 102 HIS A C 1
ATOM 819 O O . HIS A 1 102 ? 29.234 -35.375 2.525 1 28.86 102 HIS A O 1
ATOM 825 N N . GLU A 1 103 ? 28.156 -34.375 3.955 1 29.42 103 GLU A N 1
ATOM 826 C CA . GLU A 1 103 ? 29.203 -33.375 4.129 1 29.42 103 GLU A CA 1
ATOM 827 C C . GLU A 1 103 ? 30.453 -33.969 4.762 1 29.42 103 GLU A C 1
ATOM 829 O O . GLU A 1 103 ? 30.375 -34.625 5.801 1 29.42 103 GLU A O 1
ATOM 834 N N . GLN A 1 104 ? 31.453 -34.219 3.955 1 29.45 104 GLN A N 1
ATOM 835 C CA . GLN A 1 104 ? 32.812 -34.688 4.195 1 29.45 104 GLN A CA 1
ATOM 836 C C . GLN A 1 104 ? 33.5 -33.844 5.242 1 29.45 104 GLN A C 1
ATOM 838 O O . GLN A 1 104 ? 33.5 -32.594 5.164 1 29.45 104 GLN A O 1
ATOM 843 N N . LYS A 1 105 ? 33.438 -34.25 6.516 1 31.23 105 LYS A N 1
ATOM 844 C CA . LYS A 1 105 ? 34.25 -33.781 7.625 1 31.23 105 LYS A CA 1
ATOM 845 C C . LYS A 1 105 ? 35.719 -33.562 7.207 1 31.23 105 LYS A C 1
ATOM 847 O O . LYS A 1 105 ? 36.406 -34.531 6.898 1 31.23 105 LYS A O 1
ATOM 852 N N . ALA A 1 106 ? 35.969 -32.562 6.398 1 30.36 106 ALA A N 1
ATOM 853 C CA . ALA A 1 106 ? 37.375 -32.375 6.082 1 30.36 106 ALA A CA 1
ATOM 854 C C . ALA A 1 106 ? 38.219 -32.25 7.352 1 30.36 106 ALA A C 1
ATOM 856 O O . ALA A 1 106 ? 37.875 -31.469 8.25 1 30.36 106 ALA A O 1
ATOM 857 N N . GLN A 1 107 ? 38.844 -33.375 7.824 1 29.53 107 GLN A N 1
ATOM 858 C CA . GLN A 1 107 ? 39.875 -33.625 8.812 1 29.53 107 GLN A CA 1
ATOM 859 C C . GLN A 1 107 ? 40.969 -32.531 8.742 1 29.53 107 GLN A C 1
ATOM 861 O O . GLN A 1 107 ? 41.656 -32.406 7.723 1 29.53 107 GLN A O 1
ATOM 866 N N . ASP A 1 108 ? 40.562 -31.25 9.031 1 31.42 108 ASP A N 1
ATOM 867 C CA . AS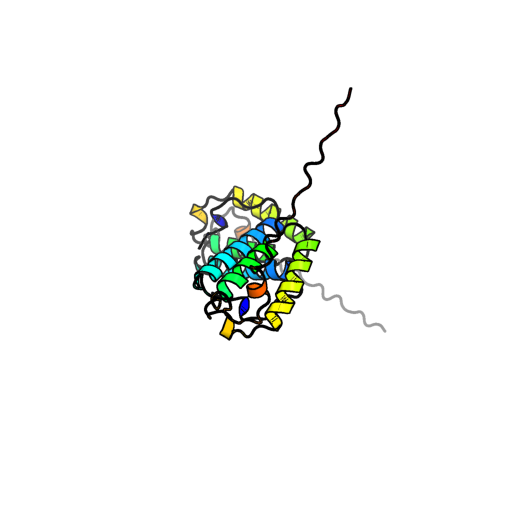P A 1 108 ? 41.719 -30.344 9.148 1 31.42 108 ASP A CA 1
ATOM 868 C C . ASP A 1 108 ? 42.875 -31.016 9.844 1 31.42 108 ASP A C 1
ATOM 870 O O . ASP A 1 108 ? 42.719 -31.656 10.883 1 31.42 108 ASP A O 1
ATOM 874 N N . LEU A 1 109 ? 43.906 -31.188 9.133 1 29.84 109 LEU A N 1
ATOM 875 C CA . LEU A 1 109 ? 45.281 -31.719 9.312 1 29.84 109 LEU A CA 1
ATOM 876 C C . LEU A 1 109 ? 45.906 -31.125 10.555 1 29.84 109 LEU A C 1
ATOM 878 O O . LEU A 1 109 ? 45.562 -30.016 10.984 1 29.84 109 LEU A O 1
ATOM 882 N N . PRO A 1 110 ? 46.625 -31.938 11.25 1 32.59 110 PRO A N 1
ATOM 883 C CA . PRO A 1 110 ? 47.469 -31.859 12.445 1 32.59 110 PRO A CA 1
ATOM 884 C C . PRO A 1 110 ? 48.469 -30.703 12.398 1 32.59 110 PRO A C 1
ATOM 886 O O . PRO A 1 110 ? 49.281 -30.625 11.492 1 32.59 110 PRO A O 1
ATOM 889 N N . ASN A 1 111 ? 48 -29.469 12.016 1 27.92 111 ASN A N 1
ATOM 890 C CA . ASN A 1 111 ? 49.25 -28.734 12.031 1 27.92 111 ASN A CA 1
ATOM 891 C C . ASN A 1 111 ? 50.125 -29.109 13.227 1 27.92 111 ASN A C 1
ATOM 893 O O . ASN A 1 111 ? 49.656 -29.047 14.375 1 27.92 111 ASN A O 1
ATOM 897 N N . VAL A 1 112 ? 51.25 -29.688 12.906 1 30.5 112 VAL A N 1
ATOM 898 C CA . VAL A 1 112 ? 52.5 -29.938 13.617 1 30.5 112 VAL A CA 1
ATOM 899 C C . VAL A 1 112 ? 52.906 -28.672 14.383 1 30.5 112 VAL A C 1
ATOM 901 O O . VAL A 1 112 ? 52.656 -27.562 13.93 1 30.5 112 VAL A O 1
ATOM 904 N N . MET B 1 1 ? -13.148 -5.328 -0.367 1 86.38 1 MET B N 1
ATOM 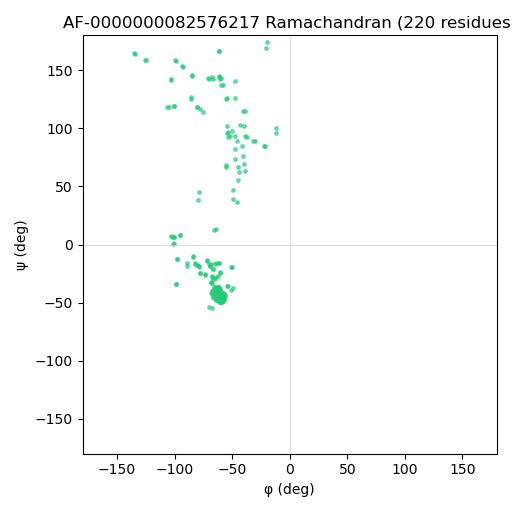905 C CA . MET B 1 1 ? -11.773 -4.918 -0.642 1 86.38 1 MET B CA 1
ATOM 906 C C . MET B 1 1 ? -11.336 -5.383 -2.027 1 86.38 1 MET B C 1
ATOM 908 O O . MET B 1 1 ? -11.656 -6.496 -2.445 1 86.38 1 MET B O 1
ATOM 912 N N . TRP B 1 2 ? -10.867 -4.488 -2.832 1 95.06 2 TRP B N 1
ATOM 913 C CA . TRP B 1 2 ? -10.336 -4.801 -4.156 1 95.06 2 TRP B CA 1
ATOM 914 C C . TRP B 1 2 ? -9.25 -5.859 -4.07 1 95.06 2 TRP B C 1
ATOM 916 O O . TRP B 1 2 ? -8.32 -5.742 -3.268 1 95.06 2 TRP B O 1
ATOM 926 N N . ASP B 1 3 ? -9.375 -6.973 -4.836 1 97.25 3 ASP B N 1
ATOM 927 C CA . ASP B 1 3 ? -8.43 -8.086 -4.824 1 97.25 3 ASP B CA 1
ATOM 928 C C . ASP B 1 3 ? -7.477 -8.008 -6.016 1 97.25 3 ASP B C 1
ATOM 930 O O . ASP B 1 3 ? -7.895 -8.188 -7.16 1 97.25 3 ASP B O 1
ATOM 934 N N . PRO B 1 4 ? -6.164 -7.898 -5.703 1 96.88 4 PRO B N 1
ATOM 935 C CA . PRO B 1 4 ? -5.227 -7.77 -6.824 1 96.88 4 PRO B CA 1
ATOM 936 C C . PRO B 1 4 ? -5.141 -9.039 -7.668 1 96.88 4 PRO B C 1
ATOM 938 O O . PRO B 1 4 ? -4.871 -8.961 -8.867 1 96.88 4 PRO B O 1
ATOM 941 N N . LEU B 1 5 ? -5.383 -10.203 -7.148 1 96.75 5 LEU B N 1
ATOM 942 C CA . LEU B 1 5 ? -5.215 -11.461 -7.867 1 96.75 5 LEU B CA 1
ATOM 943 C C . LEU B 1 5 ? -6.258 -11.602 -8.969 1 96.75 5 LEU B C 1
ATOM 945 O O . LEU B 1 5 ? -6.117 -12.438 -9.867 1 96.75 5 LEU B O 1
ATOM 949 N N . LEU B 1 6 ? -7.285 -10.852 -8.875 1 95.12 6 LEU B N 1
ATOM 950 C CA . LEU B 1 6 ? -8.398 -10.984 -9.805 1 95.12 6 LEU B CA 1
ATOM 951 C C . LEU B 1 6 ? -8.344 -9.898 -10.883 1 95.12 6 LEU B C 1
ATOM 953 O O . LEU B 1 6 ? -9.273 -9.758 -11.672 1 95.12 6 LEU B O 1
ATOM 957 N N . HIS B 1 7 ? -7.242 -9.078 -10.93 1 93.88 7 HIS B N 1
ATOM 958 C CA . HIS B 1 7 ? -7.094 -7.965 -11.859 1 93.88 7 HIS B CA 1
ATOM 959 C C . HIS B 1 7 ? -5.707 -7.957 -12.492 1 93.88 7 HIS B C 1
ATOM 961 O O . HIS B 1 7 ? -4.789 -8.609 -11.992 1 93.88 7 HIS B O 1
ATOM 967 N N . ALA B 1 8 ? -5.613 -7.184 -13.594 1 91.88 8 ALA B N 1
ATOM 968 C CA . ALA B 1 8 ? -4.312 -7.039 -14.242 1 91.88 8 ALA B CA 1
ATOM 969 C C . ALA B 1 8 ? -3.336 -6.277 -13.352 1 91.88 8 ALA B C 1
ATOM 971 O O . ALA B 1 8 ? -3.719 -5.309 -12.688 1 91.88 8 ALA B O 1
ATOM 972 N N . PHE B 1 9 ? -2.057 -6.73 -13.414 1 94.38 9 PHE B N 1
ATOM 973 C CA . PHE B 1 9 ? -1.016 -6.121 -12.594 1 94.38 9 PHE B CA 1
ATOM 974 C C . PHE B 1 9 ? -0.312 -5.008 -13.359 1 94.38 9 PHE B C 1
ATOM 976 O O . PHE B 1 9 ? -0.245 -5.035 -14.586 1 94.38 9 PHE B O 1
ATOM 983 N N . PRO B 1 10 ? 0.22 -4.043 -12.602 1 95.62 10 PRO B N 1
ATOM 984 C CA . PRO B 1 10 ? 1.131 -3.082 -13.227 1 95.62 10 PRO B CA 1
ATOM 985 C C . PRO B 1 10 ? 2.375 -3.748 -13.812 1 95.62 10 PRO B C 1
ATOM 987 O O . PRO B 1 10 ? 2.691 -4.887 -13.461 1 95.62 10 PRO B O 1
ATOM 990 N N . ASP B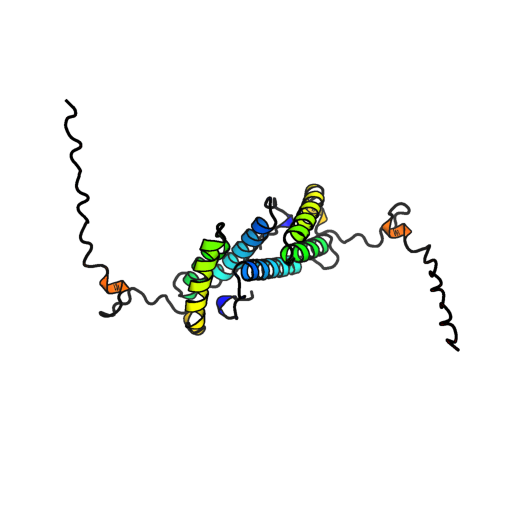 1 11 ? 3.105 -2.938 -14.648 1 93.69 11 ASP B N 1
ATOM 991 C CA . ASP B 1 11 ? 4.262 -3.48 -15.359 1 93.69 11 ASP B CA 1
ATOM 992 C C . ASP B 1 11 ? 5.473 -3.588 -14.43 1 93.69 11 ASP B C 1
ATOM 994 O O . ASP B 1 11 ? 6.402 -4.352 -14.703 1 93.69 11 ASP B O 1
ATOM 998 N N . THR B 1 12 ? 5.461 -2.756 -13.383 1 95.06 12 THR B N 1
ATOM 999 C CA . THR B 1 12 ? 6.633 -2.727 -12.516 1 95.06 12 THR B CA 1
ATOM 1000 C C . THR B 1 12 ? 6.234 -2.977 -11.062 1 95.06 12 THR B C 1
ATOM 1002 O O . THR B 1 12 ? 5.078 -2.785 -10.688 1 95.06 12 THR B O 1
ATOM 1005 N N . VAL B 1 13 ? 7.18 -3.396 -10.266 1 95.25 13 VAL B N 1
ATOM 1006 C CA . VAL B 1 13 ? 6.941 -3.596 -8.836 1 95.25 13 VAL B CA 1
ATOM 1007 C C . VAL B 1 13 ? 6.637 -2.256 -8.172 1 95.25 13 VAL B C 1
ATOM 1009 O O . VAL B 1 13 ? 5.816 -2.184 -7.254 1 95.25 13 VAL B O 1
ATOM 1012 N N . HIS B 1 14 ? 7.336 -1.195 -8.641 1 94.5 14 HIS B N 1
ATOM 1013 C CA . HIS B 1 14 ? 7.027 0.136 -8.133 1 94.5 14 HIS B CA 1
ATOM 1014 C C . HIS B 1 14 ? 5.559 0.486 -8.352 1 94.5 14 HIS B C 1
ATOM 1016 O O . HIS B 1 14 ? 4.891 0.983 -7.445 1 94.5 14 HIS B O 1
ATOM 1022 N N . GLY B 1 15 ? 5.109 0.219 -9.562 1 96 15 GLY B N 1
ATOM 1023 C CA . GLY B 1 15 ? 3.705 0.462 -9.859 1 96 15 GLY B CA 1
ATOM 1024 C C . GLY B 1 15 ? 2.762 -0.305 -8.953 1 96 15 GLY B C 1
ATOM 1025 O O . GLY B 1 15 ? 1.733 0.225 -8.531 1 96 15 GLY B O 1
ATOM 1026 N N . LEU B 1 16 ? 3.053 -1.51 -8.688 1 97.56 16 LEU B N 1
ATOM 1027 C CA . LEU B 1 16 ? 2.236 -2.318 -7.793 1 97.56 16 LEU B CA 1
ATOM 1028 C C . LEU B 1 16 ? 2.234 -1.734 -6.387 1 97.56 16 LEU B C 1
ATOM 1030 O O . LEU B 1 16 ? 1.18 -1.616 -5.758 1 97.56 16 LEU B O 1
ATOM 1034 N N . ARG B 1 17 ? 3.432 -1.397 -5.867 1 97.31 17 ARG B N 1
ATOM 1035 C CA . ARG B 1 17 ? 3.535 -0.793 -4.543 1 97.31 17 ARG B CA 1
ATOM 1036 C C . ARG B 1 17 ? 2.697 0.477 -4.453 1 97.31 17 ARG B C 1
ATOM 1038 O O . ARG B 1 17 ? 1.966 0.678 -3.48 1 97.31 17 ARG B O 1
ATOM 1045 N N . CYS B 1 18 ? 2.779 1.28 -5.484 1 97.19 18 CYS B N 1
ATOM 1046 C CA . CYS B 1 18 ? 2.01 2.52 -5.5 1 97.19 18 CYS B CA 1
ATOM 1047 C C . CYS B 1 18 ? 0.513 2.232 -5.516 1 97.19 18 CYS B C 1
ATOM 1049 O O . CYS B 1 18 ? -0.247 2.836 -4.754 1 97.19 18 CYS B O 1
ATOM 1051 N N . MET B 1 19 ? 0.07 1.355 -6.34 1 97.88 19 MET B N 1
ATOM 1052 C CA . MET B 1 19 ? -1.348 1.035 -6.48 1 97.88 19 MET B CA 1
ATOM 1053 C C . MET B 1 19 ? -1.924 0.525 -5.164 1 97.88 19 MET B C 1
ATOM 1055 O O . MET B 1 19 ? -2.973 0.995 -4.719 1 97.88 19 MET B O 1
ATOM 1059 N N . LEU B 1 20 ? -1.266 -0.383 -4.602 1 98.5 20 LEU B N 1
ATOM 1060 C CA . LEU B 1 20 ? -1.749 -0.982 -3.363 1 98.5 20 LEU B CA 1
ATOM 1061 C C . LEU B 1 20 ? -1.728 0.032 -2.225 1 98.5 20 LEU B C 1
ATOM 1063 O O . LEU B 1 20 ? -2.629 0.046 -1.383 1 98.5 20 LEU B O 1
ATOM 1067 N N . ALA B 1 21 ? -0.692 0.858 -2.176 1 98.56 21 ALA B N 1
ATOM 1068 C CA . ALA B 1 21 ? -0.645 1.923 -1.177 1 98.56 21 ALA B CA 1
ATOM 1069 C C . ALA B 1 21 ? -1.833 2.867 -1.326 1 98.56 21 ALA B C 1
ATOM 1071 O O . ALA B 1 21 ? -2.479 3.225 -0.337 1 98.56 21 ALA B O 1
ATOM 1072 N N . VAL B 1 22 ? -2.133 3.205 -2.537 1 98.5 22 VAL B N 1
ATOM 1073 C CA . VAL B 1 22 ? -3.252 4.098 -2.812 1 98.5 22 VAL B CA 1
ATOM 1074 C C . VAL B 1 22 ? -4.562 3.428 -2.404 1 98.5 22 VAL B C 1
ATOM 1076 O O . VAL B 1 22 ? -5.41 4.047 -1.759 1 98.5 22 VAL B O 1
ATOM 1079 N N . LYS B 1 23 ? -4.684 2.229 -2.721 1 98.31 23 LYS B N 1
ATOM 1080 C CA . LYS B 1 23 ? -5.902 1.508 -2.359 1 98.31 23 LYS B CA 1
ATOM 1081 C C . LYS B 1 23 ? -6.066 1.435 -0.845 1 98.31 23 LYS B C 1
ATOM 1083 O O . LYS B 1 23 ? -7.184 1.546 -0.332 1 98.31 23 LYS B O 1
ATOM 1088 N N . TYR B 1 24 ? -5.02 1.223 -0.162 1 98.62 24 TYR B N 1
ATOM 1089 C CA . TYR B 1 24 ? -5.102 1.198 1.294 1 98.62 24 TYR B CA 1
ATOM 1090 C C . TYR B 1 24 ? -5.586 2.539 1.835 1 98.62 24 TYR B C 1
ATOM 1092 O O . TYR B 1 24 ? -6.5 2.586 2.66 1 98.62 24 TYR B O 1
ATOM 1100 N N . LEU B 1 25 ? -4.988 3.535 1.323 1 98.62 25 LEU B N 1
ATOM 1101 C CA . LEU B 1 25 ? -5.309 4.871 1.815 1 98.62 25 LEU B CA 1
ATOM 1102 C C . LEU B 1 25 ? -6.73 5.266 1.429 1 98.62 25 LEU B C 1
ATOM 1104 O O . LEU B 1 25 ? -7.406 5.977 2.174 1 98.62 25 LEU B O 1
ATOM 1108 N N . GLN B 1 26 ? -7.172 4.797 0.295 1 98.5 26 GLN B N 1
ATOM 1109 C CA . GLN B 1 26 ? -8.562 5.016 -0.078 1 98.5 26 GLN B CA 1
ATOM 1110 C C . GLN B 1 26 ? -9.508 4.355 0.92 1 98.5 26 GLN B C 1
ATOM 1112 O O . GLN B 1 26 ? -10.57 4.906 1.24 1 98.5 26 GLN B O 1
ATOM 1117 N N . GLU B 1 27 ? -9.133 3.215 1.428 1 98 27 GLU B N 1
ATOM 1118 C CA . GLU B 1 27 ? -9.93 2.58 2.475 1 98 27 GLU B CA 1
ATOM 1119 C C . GLU B 1 27 ? -9.875 3.387 3.77 1 98 27 GLU B C 1
ATOM 1121 O O . GLU B 1 27 ? -10.891 3.533 4.457 1 98 27 GLU B O 1
ATOM 1126 N N . VAL B 1 28 ? -8.742 3.885 4.133 1 98 28 VAL B N 1
ATOM 1127 C CA . VAL B 1 28 ? -8.594 4.719 5.324 1 98 28 VAL B CA 1
ATOM 1128 C C . VAL B 1 28 ? -9.43 5.988 5.168 1 98 28 VAL B C 1
ATOM 1130 O O . VAL B 1 28 ? -10.086 6.43 6.117 1 98 28 VAL B O 1
ATOM 1133 N N . GLU B 1 29 ? -9.375 6.551 4.008 1 98.12 29 GLU B N 1
ATOM 1134 C CA . GLU B 1 29 ? -10.109 7.777 3.707 1 98.12 29 GLU B CA 1
ATOM 1135 C C . GLU B 1 29 ? -11.594 7.621 4.02 1 98.12 29 GLU B C 1
ATOM 1137 O O . GLU B 1 29 ? -12.234 8.555 4.52 1 98.12 29 GLU B O 1
ATOM 1142 N N . LYS B 1 30 ? -12.148 6.469 3.797 1 97.44 30 LYS B N 1
ATOM 1143 C CA . LYS B 1 30 ? -13.562 6.184 4.016 1 97.44 30 LYS B CA 1
ATOM 1144 C C . LYS B 1 30 ? -13.914 6.238 5.5 1 97.44 30 LYS B C 1
ATOM 1146 O O . LYS B 1 30 ? -15.086 6.355 5.863 1 97.44 30 LYS B O 1
ATOM 1151 N N . THR B 1 31 ? -12.953 6.105 6.316 1 97.06 31 THR B N 1
ATOM 1152 C CA . THR B 1 31 ? -13.211 6.102 7.754 1 97.06 31 THR B CA 1
ATOM 1153 C C . THR B 1 31 ? -13.289 7.527 8.289 1 97.06 31 THR B C 1
ATOM 1155 O O . THR B 1 31 ? -13.641 7.738 9.453 1 97.06 31 THR B O 1
ATOM 1158 N N . TYR B 1 32 ? -12.938 8.43 7.531 1 96.75 32 TYR B N 1
ATOM 1159 C CA . TYR B 1 32 ? -13.016 9.836 7.898 1 96.75 32 TYR B CA 1
ATOM 1160 C C . TYR B 1 32 ? -14.211 10.508 7.227 1 96.75 32 TYR B C 1
ATOM 1162 O O . TYR B 1 32 ? -14.508 10.242 6.059 1 96.75 32 TYR B O 1
ATOM 1170 N N . SER B 1 33 ? -14.867 11.43 8.016 1 96.12 33 SER B N 1
ATOM 1171 C CA . SER B 1 33 ? -15.82 12.32 7.363 1 96.12 33 SER B CA 1
ATOM 1172 C C . SER B 1 33 ? -15.117 13.336 6.473 1 96.12 33 SER B C 1
ATOM 1174 O O . SER B 1 33 ? -14.047 13.836 6.824 1 96.12 33 SER B O 1
ATOM 1176 N N . PRO B 1 34 ? -15.695 13.672 5.305 1 95.62 34 PRO B N 1
ATOM 1177 C CA . PRO B 1 34 ? -15.039 14.555 4.336 1 95.62 34 PRO B CA 1
ATOM 1178 C C . PRO B 1 34 ? -14.758 15.945 4.898 1 95.62 34 PRO B C 1
ATOM 1180 O O . PRO B 1 34 ? -13.953 16.688 4.34 1 95.62 34 PRO B O 1
ATOM 1183 N N . ASP B 1 35 ? -15.383 16.281 5.984 1 93.06 35 ASP B N 1
ATOM 1184 C CA . ASP B 1 35 ? -15.211 17.609 6.551 1 93.06 35 ASP B CA 1
ATOM 1185 C C . ASP B 1 35 ? -14.141 17.609 7.641 1 93.06 35 ASP B C 1
ATOM 1187 O O . ASP B 1 35 ? -13.914 18.625 8.305 1 93.06 35 ASP B O 1
ATOM 1191 N N . THR B 1 36 ? -13.438 16.578 7.816 1 95.88 36 THR B N 1
ATOM 1192 C CA . THR B 1 36 ? -12.492 16.469 8.922 1 95.88 36 THR B CA 1
ATOM 1193 C C . THR B 1 36 ? -11.07 16.766 8.445 1 95.88 36 THR B C 1
ATOM 1195 O O . THR B 1 36 ? -10.766 16.625 7.262 1 95.88 36 THR B O 1
ATOM 1198 N N . VAL B 1 37 ? -10.148 17.141 9.344 1 94.56 37 VAL B N 1
ATOM 1199 C CA . VAL B 1 37 ? -8.727 17.375 9.109 1 94.56 37 VAL B CA 1
ATOM 1200 C C . VAL B 1 37 ? -8.078 16.094 8.578 1 94.56 37 VAL B C 1
ATOM 1202 O O . VAL B 1 37 ? -7.312 16.141 7.613 1 94.56 37 VAL B O 1
ATOM 1205 N N . GLY B 1 38 ? -8.43 15.008 9.18 1 96.81 38 GLY B N 1
ATOM 1206 C CA . GLY B 1 38 ? -7.859 13.734 8.781 1 96.81 38 GLY B CA 1
ATOM 1207 C C . GLY B 1 38 ? -8.156 13.367 7.34 1 96.81 38 GLY B C 1
ATOM 1208 O O . GLY B 1 38 ? -7.309 12.812 6.645 1 96.81 38 GLY B O 1
ATOM 1209 N N . TYR B 1 39 ? -9.336 13.672 6.902 1 96.81 39 TYR B N 1
ATOM 1210 C CA . TYR B 1 39 ? -9.695 13.414 5.516 1 96.81 39 TYR B CA 1
ATOM 1211 C C . TYR B 1 39 ? -8.75 14.117 4.559 1 96.81 39 TYR B C 1
ATOM 1213 O O . TYR B 1 39 ? -8.242 13.508 3.611 1 96.81 39 TYR B O 1
ATOM 1221 N N . ASP B 1 40 ? -8.477 15.305 4.875 1 95.5 40 ASP B N 1
ATOM 1222 C CA . ASP B 1 40 ? -7.574 16.109 4.055 1 95.5 40 ASP B CA 1
ATOM 1223 C C . ASP B 1 40 ? -6.152 15.555 4.098 1 95.5 40 ASP B C 1
ATOM 1225 O O . ASP B 1 40 ? -5.465 15.516 3.076 1 95.5 40 ASP B O 1
ATOM 1229 N N . TRP B 1 41 ? -5.781 15.203 5.25 1 97.06 41 TRP B N 1
ATOM 1230 C CA . TRP B 1 41 ? -4.434 14.656 5.414 1 97.06 41 TRP B CA 1
ATOM 1231 C C . TRP B 1 41 ? -4.27 13.367 4.617 1 97.06 41 TRP B C 1
ATOM 1233 O O . TRP B 1 41 ? -3.242 13.164 3.967 1 97.06 41 TRP B O 1
ATOM 1243 N N . VAL B 1 42 ? -5.23 12.508 4.598 1 98.12 42 VAL B N 1
ATOM 1244 C CA . VAL B 1 42 ? -5.152 11.258 3.859 1 98.12 42 VAL B CA 1
ATOM 1245 C C . VAL B 1 42 ? -5.078 11.539 2.361 1 98.12 42 VAL B C 1
ATOM 1247 O O . VAL B 1 42 ? -4.324 10.891 1.634 1 98.12 42 VAL B O 1
ATOM 1250 N N . ARG B 1 43 ? -5.762 12.516 1.889 1 97.31 43 ARG B N 1
ATOM 1251 C CA . ARG B 1 43 ? -5.723 12.898 0.48 1 97.31 43 ARG B CA 1
ATOM 1252 C C . ARG B 1 43 ? -4.332 13.391 0.084 1 97.31 43 ARG B C 1
ATOM 1254 O O . ARG B 1 43 ? -3.834 13.055 -0.992 1 97.31 43 ARG B O 1
ATOM 1261 N N . ASP B 1 44 ? -3.787 14.156 0.957 1 96.88 44 ASP B N 1
ATOM 1262 C CA . ASP B 1 44 ? -2.422 14.609 0.707 1 96.88 44 ASP B CA 1
ATOM 1263 C C . ASP B 1 44 ? -1.453 13.43 0.649 1 96.88 44 ASP B C 1
ATOM 1265 O O . ASP B 1 44 ? -0.556 13.398 -0.196 1 96.88 44 ASP B O 1
ATOM 1269 N N . LEU B 1 45 ? -1.67 12.531 1.563 1 98.06 45 LEU B N 1
ATOM 1270 C CA . LEU B 1 45 ? -0.804 11.359 1.617 1 98.06 45 LEU B CA 1
ATOM 1271 C C . LEU B 1 45 ? -0.937 10.531 0.346 1 98.06 45 LEU B C 1
ATOM 1273 O O . LEU B 1 45 ? 0.052 9.984 -0.153 1 98.06 45 LEU B O 1
ATOM 1277 N N . ILE B 1 46 ? -2.076 10.406 -0.231 1 98.44 46 ILE B N 1
ATOM 1278 C CA . ILE B 1 46 ? -2.307 9.703 -1.487 1 98.44 46 ILE B CA 1
ATOM 1279 C C . ILE B 1 46 ? -1.511 10.367 -2.607 1 98.44 46 ILE B C 1
ATOM 1281 O O . ILE B 1 46 ? -0.895 9.688 -3.43 1 98.44 46 ILE B O 1
ATOM 1285 N N . LEU B 1 47 ? -1.521 11.68 -2.629 1 96.81 47 LEU B N 1
ATOM 1286 C CA . LEU B 1 47 ? -0.75 12.398 -3.637 1 96.81 47 LEU B CA 1
ATOM 1287 C C . LEU B 1 47 ? 0.737 12.086 -3.508 1 96.81 47 LEU B C 1
ATOM 1289 O O . LEU B 1 47 ? 1.431 11.922 -4.516 1 96.81 47 LEU B O 1
ATOM 1293 N N . VAL B 1 48 ? 1.169 12.008 -2.311 1 97.62 48 VAL B N 1
ATOM 1294 C CA . VAL B 1 48 ? 2.576 11.719 -2.055 1 97.62 48 VAL B CA 1
ATOM 1295 C C . VAL B 1 48 ? 2.928 10.344 -2.611 1 97.62 48 VAL B C 1
ATOM 1297 O O . VAL B 1 48 ? 3.9 10.195 -3.354 1 97.62 48 VAL B O 1
ATOM 1300 N N . VAL B 1 49 ? 2.123 9.32 -2.354 1 97.81 49 VAL B N 1
ATOM 1301 C CA . VAL B 1 49 ? 2.496 7.957 -2.711 1 97.81 49 VAL B CA 1
ATOM 1302 C C . VAL B 1 49 ? 2.217 7.715 -4.195 1 97.81 49 VAL B C 1
ATOM 1304 O O . VAL B 1 49 ? 2.777 6.797 -4.797 1 97.81 49 VAL B O 1
ATOM 1307 N N . ARG B 1 50 ? 1.426 8.547 -4.766 1 96.88 50 ARG B N 1
ATOM 1308 C CA . ARG B 1 50 ? 1.11 8.414 -6.184 1 96.88 50 ARG B CA 1
ATOM 1309 C C . ARG B 1 50 ? 2.201 9.039 -7.051 1 96.88 50 ARG B C 1
ATOM 1311 O O . ARG B 1 50 ? 2.283 8.766 -8.25 1 96.88 50 ARG B O 1
ATOM 1318 N N . GLY B 1 51 ? 2.947 9.797 -6.457 1 95 51 GLY B N 1
ATOM 1319 C CA . GLY B 1 51 ? 3.957 10.523 -7.219 1 95 51 GLY B CA 1
ATOM 1320 C C . GLY B 1 51 ? 4.922 9.602 -7.945 1 95 51 GLY B C 1
ATOM 1321 O O . GLY B 1 51 ? 5.379 8.602 -7.387 1 95 51 GLY B O 1
ATOM 1322 N N . ARG B 1 52 ? 5.344 9.992 -9.164 1 89.38 52 ARG B N 1
ATOM 1323 C CA . ARG B 1 52 ? 6.238 9.195 -9.992 1 89.38 52 ARG B CA 1
ATOM 1324 C C . ARG B 1 52 ? 7.68 9.68 -9.875 1 89.38 52 ARG B C 1
ATOM 1326 O O . ARG B 1 52 ? 8.617 8.891 -10.008 1 89.38 52 ARG B O 1
ATOM 1333 N N . ASN B 1 53 ? 7.676 10.914 -9.727 1 93.25 53 ASN B N 1
ATOM 1334 C CA . ASN B 1 53 ? 9.008 11.492 -9.578 1 93.25 53 ASN B CA 1
ATOM 1335 C C . ASN B 1 53 ? 9.531 11.336 -8.148 1 93.25 53 ASN B C 1
ATOM 1337 O O . ASN B 1 53 ? 8.992 11.93 -7.219 1 93.25 53 ASN B O 1
ATOM 1341 N N . TYR B 1 54 ? 10.633 10.617 -7.973 1 88.62 54 TYR B N 1
ATOM 1342 C CA . TYR B 1 54 ? 11.148 10.273 -6.652 1 88.62 54 TYR B CA 1
ATOM 1343 C C . TYR B 1 54 ? 11.547 11.523 -5.879 1 88.62 54 TYR B C 1
ATOM 1345 O O . TYR B 1 54 ? 11.273 11.625 -4.68 1 88.62 54 TYR B O 1
ATOM 1353 N N . VAL B 1 55 ? 12.227 12.469 -6.582 1 94.19 55 VAL B N 1
ATOM 1354 C CA . VAL B 1 55 ? 12.711 13.664 -5.906 1 94.19 55 VAL B CA 1
ATOM 1355 C C . VAL B 1 55 ? 11.523 14.492 -5.406 1 94.19 55 VAL B C 1
ATOM 1357 O O . VAL B 1 55 ? 11.508 14.93 -4.254 1 94.19 55 VAL B O 1
ATOM 1360 N N . GLU B 1 56 ? 10.516 14.648 -6.203 1 95.06 56 GLU B N 1
ATOM 1361 C CA . GLU B 1 56 ? 9.32 15.398 -5.828 1 95.06 56 GLU B CA 1
ATOM 1362 C C . GLU B 1 56 ? 8.562 14.695 -4.707 1 95.06 56 GLU B C 1
ATOM 1364 O O . GLU B 1 56 ? 8.148 15.336 -3.732 1 95.06 56 GLU B O 1
ATOM 1369 N N . SER B 1 57 ? 8.398 13.406 -4.84 1 96.31 57 SER B N 1
ATOM 1370 C CA . SER B 1 57 ? 7.688 12.648 -3.816 1 96.31 57 SER B CA 1
ATOM 1371 C C . SER B 1 57 ? 8.422 12.695 -2.482 1 96.31 57 SER B C 1
ATOM 1373 O O . SER B 1 57 ? 7.797 12.805 -1.426 1 96.31 57 SER B O 1
ATOM 1375 N N . LYS B 1 58 ? 9.656 12.625 -2.553 1 96.38 58 LYS B N 1
ATOM 1376 C CA . LYS B 1 58 ? 10.477 12.727 -1.351 1 96.38 58 LYS B CA 1
ATOM 1377 C C . LYS B 1 58 ? 10.281 14.07 -0.659 1 96.38 58 LYS B C 1
ATOM 1379 O O . LYS B 1 58 ? 10.133 14.125 0.564 1 96.38 58 LYS B O 1
ATOM 1384 N N . SER B 1 59 ? 10.383 15.086 -1.419 1 97.25 59 SER B N 1
ATOM 1385 C CA . SER B 1 59 ? 10.195 16.422 -0.869 1 97.25 59 SER B CA 1
ATOM 1386 C C . SER B 1 59 ? 8.82 16.578 -0.236 1 97.25 59 SER B C 1
ATOM 1388 O O . SER B 1 59 ? 8.695 17.047 0.895 1 97.25 59 SER B O 1
ATOM 1390 N N . ARG B 1 60 ? 7.801 16.156 -0.948 1 96.12 60 ARG B N 1
ATOM 1391 C CA . ARG B 1 60 ? 6.441 16.234 -0.422 1 96.12 60 ARG B CA 1
ATOM 1392 C C . ARG B 1 60 ? 6.301 15.391 0.841 1 96.12 60 ARG B C 1
ATOM 1394 O O . ARG B 1 60 ? 5.602 15.781 1.779 1 96.12 60 ARG B O 1
ATOM 1401 N N . TYR B 1 61 ? 6.93 14.266 0.817 1 97.94 61 TYR B N 1
ATOM 1402 C CA . TYR B 1 61 ? 6.895 13.383 1.979 1 97.94 61 TYR B CA 1
ATOM 1403 C C . TYR B 1 61 ? 7.555 14.039 3.186 1 97.94 61 TYR B C 1
ATOM 1405 O O . TYR B 1 61 ? 7.047 13.953 4.305 1 97.94 61 TYR B O 1
ATOM 1413 N N . HIS B 1 62 ? 8.703 14.641 2.971 1 96.62 62 HIS B N 1
ATOM 1414 C CA . HIS B 1 62 ? 9.391 15.359 4.039 1 96.62 62 HIS B CA 1
ATOM 1415 C C . HIS B 1 62 ? 8.508 16.453 4.625 1 96.62 62 HIS B C 1
ATOM 1417 O O . HIS B 1 62 ? 8.406 16.594 5.848 1 96.62 62 HIS B O 1
ATOM 1423 N N . HIS B 1 63 ? 7.914 17.219 3.785 1 95.5 63 HIS B N 1
ATOM 1424 C CA . HIS B 1 63 ? 7.02 18.281 4.234 1 95.5 63 HIS B CA 1
ATOM 1425 C C . HIS B 1 63 ? 5.832 17.719 5 1 95.5 63 HIS B C 1
ATOM 1427 O O . HIS B 1 63 ? 5.445 18.25 6.039 1 95.5 63 HIS B O 1
ATOM 1433 N N . PHE B 1 64 ? 5.266 16.672 4.488 1 96.56 64 PHE B N 1
ATOM 1434 C CA . PHE B 1 64 ? 4.141 16 5.141 1 96.56 64 PHE B CA 1
ATOM 1435 C C . PHE B 1 64 ? 4.52 15.547 6.543 1 96.56 64 PHE B C 1
ATOM 1437 O O . PHE B 1 64 ? 3.783 15.797 7.5 1 96.56 64 PHE B O 1
ATOM 1444 N N . ASN B 1 65 ? 5.668 14.898 6.582 1 95.12 65 ASN B N 1
ATOM 1445 C CA . ASN B 1 65 ? 6.121 14.367 7.867 1 95.12 65 ASN B CA 1
ATOM 1446 C C . ASN B 1 65 ? 6.348 15.484 8.883 1 95.12 65 ASN B C 1
ATOM 1448 O O . ASN B 1 65 ? 6.02 15.336 10.062 1 95.12 65 ASN B O 1
ATOM 1452 N N . ALA B 1 66 ? 6.941 16.516 8.477 1 93.44 66 ALA B N 1
ATOM 1453 C CA . ALA B 1 66 ? 7.18 17.656 9.359 1 93.44 66 ALA B CA 1
ATOM 1454 C C . ALA B 1 66 ? 5.871 18.188 9.93 1 93.44 66 ALA B C 1
ATOM 1456 O O . ALA B 1 66 ? 5.785 18.5 11.117 1 93.44 66 ALA B O 1
ATOM 1457 N N . ARG B 1 67 ? 4.883 18.297 9.109 1 92.62 67 ARG B N 1
ATOM 1458 C CA . ARG B 1 67 ? 3.57 18.766 9.539 1 92.62 67 ARG B CA 1
ATOM 1459 C C . ARG B 1 67 ? 2.91 17.766 10.477 1 92.62 67 ARG B C 1
ATOM 1461 O O . ARG B 1 67 ? 2.311 18.156 11.484 1 92.62 67 ARG B O 1
ATOM 1468 N N . LEU B 1 68 ? 3.008 16.484 10.203 1 93.75 68 LEU B N 1
ATOM 1469 C CA . LEU B 1 68 ? 2.377 15.43 10.984 1 93.75 68 LEU B CA 1
ATOM 1470 C C . LEU B 1 68 ? 2.936 15.398 12.406 1 93.75 68 LEU B C 1
ATOM 1472 O O . LEU B 1 68 ? 2.184 15.234 13.367 1 93.75 68 LEU B O 1
ATOM 1476 N N . GLU B 1 69 ? 4.219 15.555 12.477 1 91.12 69 GLU B N 1
ATOM 1477 C CA . GLU B 1 69 ? 4.887 15.508 13.773 1 91.12 69 GLU B CA 1
ATOM 1478 C C . GLU B 1 69 ? 4.367 16.594 14.703 1 91.12 69 GLU B C 1
ATOM 1480 O O . GLU B 1 69 ? 4.336 16.422 15.922 1 91.12 69 GLU B O 1
ATOM 1485 N N . GLY B 1 70 ? 3.861 17.594 14.188 1 90.19 70 GLY B N 1
ATOM 1486 C CA . GLY B 1 70 ? 3.375 18.719 14.984 1 90.19 70 GLY B CA 1
ATOM 1487 C C . GLY B 1 70 ? 1.868 18.703 15.164 1 90.19 70 GLY B C 1
ATOM 1488 O O . GLY B 1 70 ? 1.313 19.594 15.82 1 90.19 70 GLY B O 1
ATOM 1489 N N . THR B 1 71 ? 1.201 17.75 14.648 1 90.81 71 THR B N 1
ATOM 1490 C CA . THR B 1 71 ? -0.257 17.719 14.703 1 90.81 71 THR B CA 1
ATOM 1491 C C . THR B 1 71 ? -0.741 16.672 15.703 1 90.81 71 THR B C 1
ATOM 1493 O O . THR B 1 71 ? -0.464 15.484 15.555 1 90.81 71 THR B O 1
ATOM 1496 N N . PRO B 1 72 ? -1.457 17.156 16.734 1 91.69 72 PRO B N 1
ATOM 1497 C CA . PRO B 1 72 ? -2.027 16.156 17.641 1 91.69 72 PRO B CA 1
ATOM 1498 C C . PRO B 1 72 ? -3.012 15.227 16.953 1 91.69 72 PRO B C 1
ATOM 1500 O O . PRO B 1 72 ? -3.781 15.656 16.094 1 91.69 72 PRO B O 1
ATOM 1503 N N . THR B 1 73 ? -3.061 13.961 17.328 1 92.88 73 THR B N 1
ATOM 1504 C CA . THR B 1 73 ? -3.883 12.945 16.688 1 92.88 73 THR B CA 1
ATOM 1505 C C . THR B 1 73 ? -5.367 13.25 16.875 1 92.88 73 THR B C 1
ATOM 1507 O O . THR B 1 73 ? -6.195 12.891 16.031 1 92.88 73 THR B O 1
ATOM 1510 N N . SER B 1 74 ? -5.711 13.914 17.984 1 91.88 74 SER B N 1
ATOM 1511 C CA . SER B 1 74 ? -7.102 14.242 18.266 1 91.88 74 SER B CA 1
ATOM 1512 C C . SER B 1 74 ? -7.668 15.211 17.234 1 91.88 74 SER B C 1
ATOM 1514 O O . SER B 1 74 ? -8.883 15.344 17.109 1 91.88 74 SER B O 1
ATOM 1516 N N . GLU B 1 75 ? -6.828 15.828 16.516 1 92.44 75 GLU B N 1
ATOM 1517 C CA . GLU B 1 75 ? -7.254 16.844 15.547 1 92.44 75 GLU B CA 1
ATOM 1518 C C . GLU B 1 75 ? -7.793 16.203 14.273 1 92.44 75 GLU B C 1
ATOM 1520 O O . GLU B 1 75 ? -8.609 16.797 13.57 1 92.44 75 GLU B O 1
ATOM 1525 N N . PHE B 1 76 ? -7.512 14.992 14.016 1 95.25 76 PHE B N 1
ATOM 1526 C CA . PHE B 1 76 ? -7.75 14.398 12.703 1 95.25 76 PHE B CA 1
ATOM 1527 C C . PHE B 1 76 ? -9.242 14.156 12.477 1 95.25 76 PHE B C 1
ATOM 1529 O O . PHE B 1 76 ? -9.727 14.234 11.352 1 95.25 76 PHE B O 1
ATOM 1536 N N . ARG B 1 77 ? -9.914 13.992 13.523 1 95.06 77 ARG B N 1
ATOM 1537 C CA . ARG B 1 77 ? -11.336 13.711 13.344 1 95.06 77 ARG B CA 1
ATOM 1538 C C . ARG B 1 77 ? -12.172 14.961 13.617 1 95.06 77 ARG B C 1
ATOM 1540 O O . ARG B 1 77 ? -13.406 14.883 13.641 1 95.06 77 ARG B O 1
ATOM 1547 N N . GLN B 1 78 ? -11.508 16.078 13.82 1 92.75 78 GLN B N 1
ATOM 1548 C CA . GLN B 1 78 ? -12.188 17.359 13.992 1 92.75 78 GLN B CA 1
ATOM 1549 C C . GLN B 1 78 ? -12.5 18 12.648 1 92.75 78 GLN B C 1
ATOM 1551 O O . GLN B 1 78 ? -11.781 17.781 11.672 1 92.75 78 GLN B O 1
ATOM 1556 N N . PRO B 1 79 ? -13.703 18.719 12.609 1 89.62 79 PRO B N 1
ATOM 1557 C CA . PRO B 1 79 ? -14.039 19.422 11.367 1 89.62 79 PRO B CA 1
ATOM 1558 C C . PRO B 1 79 ? -12.984 20.438 10.953 1 89.62 79 PRO B C 1
ATOM 1560 O O . PRO B 1 79 ? -12.305 21.016 11.812 1 89.62 79 PRO B O 1
ATOM 1563 N N . LEU B 1 80 ? -12.742 20.391 9.664 1 80.94 80 LEU B N 1
ATOM 1564 C CA . LEU B 1 80 ? -11.797 21.375 9.141 1 80.94 80 LEU B CA 1
ATOM 1565 C C . LEU B 1 80 ? -12.242 22.797 9.492 1 80.94 80 LEU B C 1
ATOM 1567 O O . LEU B 1 80 ? -13.422 23.125 9.367 1 80.94 80 LEU B O 1
ATOM 1571 N N . CYS B 1 81 ? -12.227 23.109 10.734 1 64.12 81 CYS B N 1
ATOM 1572 C CA . CYS B 1 81 ? -12.727 24.438 11.102 1 64.12 81 CYS B CA 1
ATOM 1573 C C . CYS B 1 81 ? -12.898 25.312 9.867 1 64.12 81 CYS B C 1
ATOM 1575 O O . CYS B 1 81 ? -12.086 25.25 8.945 1 64.12 81 CYS B O 1
ATOM 1577 N N . GLY B 1 82 ? -14.211 25.328 9.352 1 55.69 82 GLY B N 1
ATOM 1578 C CA . GLY B 1 82 ? -14.602 26.312 8.359 1 55.69 82 GLY B CA 1
ATOM 1579 C C . GLY B 1 82 ? -13.688 27.516 8.32 1 55.69 82 GLY B C 1
ATOM 1580 O O . GLY B 1 82 ? -12.758 27.625 9.133 1 55.69 82 GLY B O 1
ATOM 1581 N N . PRO B 1 83 ? -13.953 28.422 7.297 1 51.06 83 PRO B N 1
ATOM 1582 C CA . PRO B 1 83 ? -13.203 29.688 7.195 1 51.06 83 PRO B CA 1
ATOM 1583 C C . PRO B 1 83 ? -12.789 30.234 8.555 1 51.06 83 PRO B C 1
ATOM 1585 O O . PRO B 1 83 ? -13.539 30.109 9.531 1 51.06 83 PRO B O 1
ATOM 1588 N N . CYS B 1 84 ? -11.602 29.781 8.953 1 51.12 84 CYS B N 1
ATOM 1589 C CA . CYS B 1 84 ? -11.094 30.547 10.086 1 51.12 84 CYS B CA 1
ATOM 1590 C C . CYS B 1 84 ? -11.758 31.906 10.164 1 51.12 84 CYS B C 1
ATOM 1592 O O . CYS B 1 84 ? -11.844 32.625 9.156 1 51.12 84 CYS B O 1
ATOM 1594 N N . SER B 1 85 ? -12.773 32.125 10.68 1 53.44 85 SER B N 1
ATOM 1595 C CA . SER B 1 85 ? -13.367 33.438 10.859 1 53.44 85 SER B CA 1
ATOM 1596 C C . SER B 1 85 ? -12.516 34.312 11.766 1 53.44 85 SER B C 1
ATOM 1598 O O . SER B 1 85 ? -13 35.312 12.32 1 53.44 85 SER B O 1
ATOM 1600 N N . CYS B 1 86 ? -11.234 33.844 12.008 1 52.81 86 CYS B N 1
ATOM 1601 C CA . CYS B 1 86 ? -10.422 34.688 12.859 1 52.81 86 CYS B CA 1
ATOM 1602 C C . CYS B 1 86 ? -9.727 35.781 12.047 1 52.81 86 CYS B C 1
ATOM 1604 O O . CYS B 1 86 ? -9.445 35.594 10.859 1 52.81 86 CYS B O 1
ATOM 1606 N N . PRO B 1 87 ? -9.852 37.031 12.359 1 53.81 87 PRO B N 1
ATOM 1607 C CA . PRO B 1 87 ? -9.32 38.156 11.617 1 53.81 87 PRO B CA 1
ATOM 1608 C C . PRO B 1 87 ? -7.836 38 11.281 1 53.81 87 PRO B C 1
ATOM 1610 O O . PRO B 1 87 ? -7.324 38.719 10.406 1 53.81 87 PRO B O 1
ATOM 1613 N N . HIS B 1 88 ? -7.102 37.188 11.914 1 55.56 88 HIS B N 1
ATOM 1614 C CA . HIS B 1 88 ? -5.656 37.094 11.734 1 55.56 88 HIS B CA 1
ATOM 1615 C C . HIS B 1 88 ? -5.277 35.969 10.789 1 55.56 88 HIS B C 1
ATOM 1617 O O . HIS B 1 88 ? -4.105 35.812 10.461 1 55.56 88 HIS B O 1
ATOM 1623 N N . CYS B 1 89 ? -5.988 35.125 10.414 1 53.94 89 CYS B N 1
ATOM 1624 C CA . CYS B 1 89 ? -5.625 33.938 9.633 1 53.94 89 CYS B CA 1
ATOM 1625 C C . CYS B 1 89 ? -5.422 34.281 8.172 1 53.94 89 CYS B C 1
ATOM 1627 O O . CYS B 1 89 ? -6.254 34.969 7.57 1 53.94 89 CYS B O 1
ATOM 1629 N N . PRO B 1 90 ? -4.215 34.125 7.559 1 50.34 90 PRO B N 1
ATOM 1630 C CA . PRO B 1 90 ? -3.959 34.531 6.168 1 50.34 90 PRO B CA 1
ATOM 1631 C C . PRO B 1 90 ? -5 33.969 5.203 1 50.34 90 PRO B C 1
ATOM 1633 O O . PRO B 1 90 ? -5.238 34.531 4.141 1 50.34 90 PRO B O 1
ATOM 1636 N N . ARG B 1 91 ? -5.379 32.812 5.43 1 43.84 91 ARG B N 1
ATOM 1637 C CA . ARG B 1 91 ? -6.324 32.188 4.492 1 43.84 91 ARG B CA 1
ATOM 1638 C C . ARG B 1 91 ? -7.633 32.969 4.457 1 43.84 91 ARG B C 1
ATOM 1640 O O . ARG B 1 91 ? -8.461 32.781 3.564 1 43.84 91 ARG B O 1
ATOM 1647 N N . HIS B 1 92 ? -7.91 33.594 5.508 1 48.06 92 HIS B N 1
ATOM 1648 C CA . HIS B 1 92 ? -9.102 34.438 5.562 1 48.06 92 HIS B CA 1
ATOM 1649 C C . HIS B 1 92 ? -8.797 35.844 5.109 1 48.06 92 HIS B C 1
ATOM 1651 O O . HIS B 1 92 ? -9.703 36.688 5.016 1 48.06 92 HIS B O 1
ATOM 1657 N N . LYS B 1 93 ? -7.531 36.188 5.062 1 42.19 93 LYS B N 1
ATOM 1658 C CA . LYS B 1 93 ? -7.23 37.531 4.523 1 42.19 93 LYS B CA 1
ATOM 1659 C C . LYS B 1 93 ? -7.453 37.562 3.014 1 42.19 93 LYS B C 1
ATOM 1661 O O . LYS B 1 93 ? -7.188 38.594 2.369 1 42.19 93 LYS B O 1
ATOM 1666 N N . GLY B 1 94 ? -7.578 36.344 2.404 1 39.66 94 GLY B N 1
ATOM 1667 C CA . GLY B 1 94 ? -7.527 36.438 0.954 1 39.66 94 GLY B CA 1
ATOM 1668 C C . GLY B 1 94 ? -8.68 37.219 0.368 1 39.66 94 GLY B C 1
ATOM 1669 O O . GLY B 1 94 ? -8.586 37.719 -0.759 1 39.66 94 GLY B O 1
ATOM 1670 N N . LYS B 1 95 ? -9.883 37.031 0.83 1 39.72 95 LYS B N 1
ATOM 1671 C CA . LYS B 1 95 ? -10.781 37.281 -0.289 1 39.72 95 LYS B CA 1
ATOM 1672 C C . LYS B 1 95 ? -10.836 38.781 -0.621 1 39.72 95 LYS B C 1
ATOM 1674 O O . LYS B 1 95 ? -11.648 39.219 -1.439 1 39.72 95 LYS B O 1
ATOM 1679 N N . GLY B 1 96 ? -10.352 39.625 0.21 1 35.5 96 GLY B N 1
ATOM 1680 C CA . GLY B 1 96 ? -10.781 40.938 -0.298 1 35.5 96 GLY B CA 1
ATOM 1681 C C . GLY B 1 96 ? -10.078 41.312 -1.583 1 35.5 96 GLY B C 1
ATOM 1682 O O . GLY B 1 96 ? -10.625 42.094 -2.387 1 35.5 96 GLY B O 1
ATOM 1683 N N . MET B 1 97 ? -8.727 41.281 -1.613 1 34.22 97 MET B N 1
ATOM 1684 C CA . MET B 1 97 ? -8.133 42.094 -2.668 1 34.22 97 MET B CA 1
ATOM 1685 C C . MET B 1 97 ? -8.203 41.375 -4.016 1 34.22 97 MET B C 1
ATOM 1687 O O . MET B 1 97 ? -7.395 40.5 -4.301 1 34.22 97 MET B O 1
ATOM 1691 N N . GLY B 1 98 ? -9.258 40.781 -4.426 1 31.88 98 GLY B N 1
ATOM 1692 C CA . GLY B 1 98 ? -9.469 40.344 -5.793 1 31.88 98 GLY B CA 1
ATOM 1693 C C . GLY B 1 98 ? -9.094 41.375 -6.828 1 31.88 98 GLY B C 1
ATOM 1694 O O . GLY B 1 98 ? -9.93 42.188 -7.238 1 31.88 98 GLY B O 1
ATOM 1695 N N . GLN B 1 99 ? -8.023 42.188 -6.625 1 31.86 99 GLN B N 1
ATOM 1696 C CA . GLN B 1 99 ? -7.703 43.094 -7.727 1 31.86 99 GLN B CA 1
ATOM 1697 C C . GLN B 1 99 ? -7.52 42.312 -9.031 1 31.86 99 GLN B C 1
ATOM 1699 O O . GLN B 1 99 ? -6.785 41.344 -9.078 1 31.86 99 GLN B O 1
ATOM 1704 N N . GLN B 1 100 ? -8.57 42.344 -9.891 1 31.14 100 GLN B N 1
ATOM 1705 C CA . GLN B 1 100 ? -8.766 41.906 -11.273 1 31.14 100 GLN B CA 1
ATOM 1706 C C . GLN B 1 100 ? -7.613 42.375 -12.156 1 31.14 100 GLN B C 1
ATOM 1708 O O . GLN B 1 100 ? -7.352 43.594 -12.266 1 31.14 100 GLN B O 1
ATOM 1713 N N . ALA B 1 101 ? -6.496 41.594 -12.125 1 31.02 101 ALA B N 1
ATOM 1714 C CA . ALA B 1 101 ? -5.383 41.875 -13.031 1 31.02 101 ALA B CA 1
ATOM 1715 C C . ALA B 1 101 ? -5.879 42.094 -14.461 1 31.02 101 ALA B C 1
ATOM 1717 O O . ALA B 1 101 ? -6.617 41.25 -15 1 31.02 101 ALA B O 1
ATOM 1718 N N . HIS B 1 102 ? -6.121 43.281 -14.852 1 29.91 102 HIS B N 1
ATOM 1719 C CA . HIS B 1 102 ? -6.484 43.844 -16.141 1 29.91 102 HIS B CA 1
ATOM 1720 C C . HIS B 1 102 ? -5.582 43.312 -17.25 1 29.91 102 HIS B C 1
ATOM 1722 O O . HIS B 1 102 ? -4.359 43.469 -17.203 1 29.91 102 HIS B O 1
ATOM 1728 N N . GLU B 1 103 ? -5.812 42 -17.625 1 30.77 103 GLU B N 1
ATOM 1729 C CA . GLU B 1 103 ? -5.172 41.438 -18.797 1 30.77 103 GLU B CA 1
ATOM 1730 C C . GLU B 1 103 ? -5.113 42.438 -19.938 1 30.77 103 GLU B C 1
ATOM 1732 O O . GLU B 1 103 ? -6.145 42.969 -20.359 1 30.77 103 GLU B O 1
ATOM 1737 N N . GLN B 1 104 ? -3.994 43.156 -20 1 30.58 104 GLN B N 1
ATOM 1738 C CA . GLN B 1 104 ? -3.666 44.125 -21.047 1 30.58 104 GLN B CA 1
ATOM 1739 C C . GLN B 1 104 ? -3.781 43.5 -22.422 1 30.58 104 GLN B C 1
ATOM 1741 O O . GLN B 1 104 ? -3.238 42.406 -22.672 1 30.58 104 GLN B O 1
ATOM 1746 N N . LYS B 1 105 ? -4.93 43.625 -23.031 1 32.22 105 LYS B N 1
ATOM 1747 C CA . LYS B 1 105 ? -5.27 43.281 -24.422 1 32.22 105 LYS B CA 1
ATOM 1748 C C . LYS B 1 105 ? -4.199 43.781 -25.391 1 32.22 105 LYS B C 1
ATOM 1750 O O . LYS B 1 105 ? -4.051 45 -25.578 1 32.22 105 LYS B O 1
ATOM 1755 N N . ALA B 1 106 ? -2.986 43.156 -25.266 1 32.38 106 ALA B N 1
ATOM 1756 C CA . ALA B 1 106 ? -1.982 43.656 -26.203 1 32.38 106 ALA B CA 1
ATOM 1757 C C . ALA B 1 106 ? -2.484 43.594 -27.641 1 32.38 106 ALA B C 1
ATOM 1759 O O . ALA B 1 106 ? -2.949 42.531 -28.094 1 32.38 106 ALA B O 1
ATOM 1760 N N . GLN B 1 107 ? -3.016 44.688 -28.203 1 31.11 107 GLN B N 1
ATOM 1761 C CA . GLN B 1 107 ? -3.449 45.094 -29.531 1 31.11 107 GLN B CA 1
ATOM 1762 C C . GLN B 1 107 ? -2.479 44.594 -30.594 1 31.11 107 GLN B C 1
ATOM 1764 O O . GLN B 1 107 ? -1.291 44.938 -30.562 1 31.11 107 GLN B O 1
ATOM 1769 N N . ASP B 1 108 ? -2.584 43.219 -30.906 1 33.66 108 ASP B N 1
ATOM 1770 C CA . ASP B 1 108 ? -1.882 42.688 -32.062 1 33.66 108 ASP B CA 1
ATOM 1771 C C . ASP B 1 108 ? -1.897 43.688 -33.219 1 33.66 108 ASP B C 1
ATOM 1773 O O . ASP B 1 108 ? -2.965 44.125 -33.656 1 33.66 108 ASP B O 1
ATOM 1777 N N . LEU B 1 109 ? -0.891 44.469 -33.281 1 31.62 109 LEU B N 1
ATOM 1778 C CA . LEU B 1 109 ? -0.606 45.469 -34.281 1 31.62 109 LEU B CA 1
ATOM 1779 C C . LEU B 1 109 ? -0.783 44.906 -35.688 1 31.62 109 LEU B C 1
ATOM 1781 O O . LEU B 1 109 ? -0.537 43.719 -35.906 1 31.62 109 LEU B O 1
ATOM 1785 N N . PRO B 1 110 ? -1.567 45.562 -36.469 1 34.59 110 PRO B N 1
ATOM 1786 C CA . PRO B 1 110 ? -1.996 45.406 -37.875 1 34.59 110 PRO B CA 1
ATOM 1787 C C . PRO B 1 110 ? -0.836 45.094 -38.812 1 34.59 110 PRO B C 1
ATOM 1789 O O . PRO B 1 110 ? 0.099 45.875 -38.938 1 34.59 110 PRO B O 1
ATOM 1792 N N . ASN B 1 111 ? -0.085 43.938 -38.438 1 28.69 111 ASN B N 1
ATOM 1793 C CA . ASN B 1 111 ? 0.994 43.938 -39.406 1 28.69 111 ASN B CA 1
ATOM 1794 C C . ASN B 1 111 ? 0.475 44.25 -40.812 1 28.69 111 ASN B C 1
ATOM 1796 O O . ASN B 1 111 ? -0.398 43.562 -41.312 1 28.69 111 ASN B O 1
ATOM 1800 N N . VAL B 1 112 ? 0.708 45.469 -41.188 1 31.66 112 VAL B N 1
ATOM 1801 C CA . VAL B 1 112 ? 0.647 46.062 -42.531 1 31.66 112 VAL B CA 1
ATOM 1802 C C . VAL B 1 112 ? 1.326 45.156 -43.531 1 31.66 112 VAL B C 1
ATOM 1804 O O . VAL B 1 112 ? 2.307 44.469 -43.219 1 31.66 112 VAL B O 1
#

InterPro domains:
  IPR002511 Geminivirus V2 protein [PF01524] (1-78)
  IPR005159 WCCH motif [PF03716] (79-102)

pLDDT: mean 79.5, std 25.6, range [27.92, 98.62]

Foldseek 3Di:
DDDPVVDDDDPDPLRRQLVVVLVVLVVVLVVADCQAQQNVLSVLVNVLSNDDDPVVSVVSVVVSVVVVVPDDPVRGRPGPPPPPPPPPDVVNVPPPPPVPPPPPPPPPDDPD/DDDPVVDDDDPDPLRNQLVVVLVVLVVVLVVADCQAQQNVLSVLVNVLSNDDDPVVSVVSVVVSVVVVVPDDPVRGRHGPPPPPPPPPDVVNVPPPPPVPPPPPPPPPPPPD

Nearest PDB structures (foldseek):
  7sp4-assembly1_B  TM=5.893E-01  e=7.941E+00  Lederbergvirus Sf6
  7sp4-assembly1_B  TM=5.893E-01  e=8.099E+00  Lederbergvirus Sf6

Secondary structure (DSSP, 8-state):
---GGGSPPPSSHHHHHHHHHHHHHHHHHTTS-TTBHHHHHHHHHHHHHH---HHHHHHHHHHHHHHHHTS-GGGTTSB--SS---TT-TTTSTTT----------------/---GGGSPPPSSHHHHHHHHHHHHHHHHHTTS-TTBHHHHHHHHHHHHHH---HHHHHHHHHHHHHHHHTS-GGGTTSB--SS---TT-TTTSTTS----------------